Protein AF-Q0U4L2-F1 (afdb_monomer)

Solvent-accessible surface area (backbone atoms only — not comparable to full-atom values): 17210 Å² total; per-residue (Å²): 135,82,85,87,81,84,86,86,82,87,81,88,82,86,80,90,74,88,76,76,93,74,75,80,68,76,78,77,71,58,75,78,71,72,57,53,72,67,62,52,50,58,59,49,72,78,45,54,76,67,54,51,54,52,53,32,73,74,34,72,64,50,32,48,53,59,45,51,54,57,44,38,71,67,26,58,72,35,75,42,50,72,39,67,68,50,50,51,52,51,46,47,48,38,63,76,35,41,96,74,44,43,22,61,51,22,42,38,38,29,40,34,53,42,27,70,31,82,37,81,71,35,65,66,52,44,52,51,51,50,49,50,68,65,40,70,44,60,46,103,83,70,47,77,50,82,65,77,74,83,47,75,66,35,51,50,51,52,50,54,51,51,53,45,44,51,57,51,32,57,63,39,47,59,36,50,32,70,44,43,50,28,54,53,50,20,54,43,56,53,56,21,82,48,42,44,38,39,38,35,30,63,70,52,90,92,55,73,76,87,91,68,78,72,68,75,60,53,72,69,31,94,73,55,53,94,84,67,74,62,50,76,50,46,38,32,73,49,65,20,13,71,74,76,44,37,70,40,68,49,54,49,93,82,70,48,81,46,68,46,91,88,57,53,63,74,40,37,55,66,52,36,49,53,50,17,43,60,73,38,73,55,87,59,47,77,42,79,51,86,125

Sequence (291 aa):
MSLNNTPNNLVALAGVGTGTGGGKRPAQLAPVCNIPLELLHETMSYLDRAEVNQLRSTCHHLDYKIWSDKLRKLTVGRTLYATVANLANFLGMLNTFAPRGVSGEVKELCLVADGVKSPEHGYGWAWENLLHMELVEVDAKGELLPAKMATKDDLQIIKDATMRHTNFANINNGFINSGGYRAMLTAILIACPNLDVLNIRKLKPDEHLPGWFETEKFEKLSFYKPGMNTKDIFYGDWQYDTVHGRVTHYTDDFGEAIVEPNAGPQASFIDDLNAAVTASGRAITTNFIRG

Radius of gyration: 30.29 Å; Cα contacts (8 Å, |Δi|>4): 354; chains: 1; bounding box: 80×86×85 Å

Foldseek 3Di:
DDDDDDDDDDDDDDDDDDDDDDDPDPPPDPPVLPDDLVVVVVVCVPDDPVRLVVVLVVDVSSVLSVLLVVLLVVQPAAEAELAPVRLVVLLVVLVVCVVSVSLQSRAEYEYAQKDWDAAQLGLVVLVVVLQVVLQQDAPPVRHGDPRDDWDPLSVVLSVVLRVLLVVRCVNSLLCVLQLVSLVSLLSSLLSRQNHAEYEYEHADLPGDDPDRDDCVSQVVTPSDDVSRRSCSNTIDKDKYQNVPSHDQWGQHPVRDTGHHPPGHDMDISVNSVVSSCVSSVDNHHYHYDDD

pLDDT: mean 79.14, std 16.83, range [27.5, 97.06]

Secondary structure (DSSP, 8-state):
-----PPP----------------------GGGG--HHHHHHHHHTS-HHHHHHHHHH-HHHHHHHHHHHHHHHHTTEEEESSHHHHHHHHHHHHHTGGGTHHHH--EEEEE--EE---TTHHHHHHHHHHHHHT--B-TTSPBPPPPPPPHHHHHHHHHHHHHHHHHHHHHHHHHHTTHHHHHHHHHHHH-TT--EEEEEPPPTT---TTS--GGGGGGSTT--TT---HHHHEE--EEETTTTB--EEE-TTS-EEE-TT---EEEHHHHHHHHHHHHT---EEEE---

Structure (mmCIF, N/CA/C/O backbone):
data_AF-Q0U4L2-F1
#
_entry.id   AF-Q0U4L2-F1
#
loop_
_atom_site.group_PDB
_atom_site.id
_atom_site.type_symbol
_atom_site.label_atom_id
_atom_site.label_alt_id
_atom_site.label_comp_id
_atom_site.label_asym_id
_atom_site.label_entity_id
_atom_site.label_seq_id
_atom_site.pdbx_PDB_ins_code
_atom_site.Cartn_x
_atom_site.Cartn_y
_atom_site.Cartn_z
_atom_site.occupancy
_atom_site.B_iso_or_equiv
_atom_site.auth_seq_id
_atom_site.auth_comp_id
_atom_site.auth_asym_id
_atom_site.auth_atom_id
_atom_site.pdbx_PDB_model_num
ATOM 1 N N . MET A 1 1 ? -24.154 62.201 43.378 1.00 39.97 1 MET A N 1
ATOM 2 C CA . MET A 1 1 ? -24.220 61.439 42.111 1.00 39.97 1 MET A CA 1
ATOM 3 C C . MET A 1 1 ? -24.510 59.993 42.491 1.00 39.97 1 MET A C 1
ATOM 5 O O . MET A 1 1 ? -23.653 59.361 43.080 1.00 39.97 1 MET A O 1
ATOM 9 N N . SER A 1 2 ? -25.799 59.664 42.611 1.00 32.91 2 SER A N 1
ATOM 10 C CA . SER A 1 2 ? -26.570 58.854 41.642 1.00 32.91 2 SER A CA 1
ATOM 11 C C . SER A 1 2 ? -26.177 57.368 41.723 1.00 32.91 2 SER A C 1
ATOM 13 O O . SER A 1 2 ? -25.139 57.012 41.184 1.00 32.91 2 SER A O 1
ATOM 15 N N . LEU A 1 3 ? -26.806 56.590 42.626 1.00 29.98 3 LEU A N 1
ATOM 16 C CA . LEU A 1 3 ? -28.025 55.749 42.427 1.00 29.98 3 LEU A CA 1
ATOM 17 C C . LEU A 1 3 ? -27.678 54.523 41.557 1.00 29.98 3 LEU A C 1
ATOM 19 O O . LEU A 1 3 ? -27.221 54.714 40.439 1.00 29.98 3 LEU A O 1
ATOM 23 N N . ASN A 1 4 ? -27.779 53.255 41.972 1.00 29.11 4 ASN A N 1
ATOM 24 C CA . ASN A 1 4 ? -28.917 52.418 42.429 1.00 29.11 4 ASN A CA 1
ATOM 25 C C . ASN A 1 4 ? -28.687 51.060 41.696 1.00 29.11 4 ASN A C 1
ATOM 27 O O . ASN A 1 4 ? -28.044 51.055 40.655 1.00 29.11 4 ASN A O 1
ATOM 31 N N . ASN A 1 5 ? -29.153 49.868 42.060 1.00 30.91 5 ASN A N 1
ATOM 32 C CA . ASN A 1 5 ? -30.111 49.397 43.043 1.00 30.91 5 ASN A CA 1
ATOM 33 C C . ASN A 1 5 ? -29.884 47.885 43.263 1.00 30.91 5 ASN A C 1
ATOM 35 O O . ASN A 1 5 ? -29.355 47.175 42.410 1.00 30.91 5 ASN A O 1
ATOM 39 N N . THR A 1 6 ? -30.348 47.453 44.423 1.00 34.34 6 THR A N 1
ATOM 40 C CA . THR A 1 6 ? -30.498 46.119 45.017 1.00 34.34 6 THR A CA 1
ATOM 41 C C . THR A 1 6 ? -31.332 45.095 44.206 1.00 34.34 6 THR A C 1
ATOM 43 O O . THR A 1 6 ? -31.964 45.456 43.213 1.00 34.34 6 THR A O 1
ATOM 46 N N . PRO A 1 7 ? -31.345 43.807 44.632 1.00 39.88 7 PRO A N 1
ATOM 47 C CA . PRO A 1 7 ? -31.923 42.673 43.908 1.00 39.88 7 PRO A CA 1
ATOM 48 C C . PRO A 1 7 ? -33.428 42.506 44.168 1.00 39.88 7 PRO A C 1
ATOM 50 O O . PRO A 1 7 ? -33.904 42.772 45.271 1.00 39.88 7 PRO A O 1
ATOM 53 N N . ASN A 1 8 ? -34.163 41.985 43.180 1.00 32.50 8 ASN A N 1
ATOM 54 C CA . ASN A 1 8 ? -35.559 41.583 43.353 1.00 32.50 8 ASN A CA 1
ATOM 55 C C . ASN A 1 8 ? -35.691 40.074 43.589 1.00 32.50 8 ASN A C 1
ATOM 57 O O . ASN A 1 8 ? -35.343 39.248 42.748 1.00 32.50 8 ASN A O 1
ATOM 61 N N . ASN A 1 9 ? -36.237 39.781 44.766 1.00 31.14 9 ASN A N 1
ATOM 62 C CA . ASN A 1 9 ? -36.909 38.556 45.184 1.00 31.14 9 ASN A CA 1
ATOM 63 C C . ASN A 1 9 ? -38.329 38.451 44.587 1.00 31.14 9 ASN A C 1
ATOM 65 O O . ASN A 1 9 ? -38.855 39.438 44.077 1.00 31.14 9 ASN A O 1
ATOM 69 N N . LEU A 1 10 ? -38.956 37.294 44.873 1.00 30.59 10 LEU A N 1
ATOM 70 C CA . LEU A 1 10 ? -40.395 36.937 44.897 1.00 30.59 10 LEU A CA 1
ATOM 71 C C . LEU A 1 10 ? -40.828 36.077 43.688 1.00 30.59 10 LEU A C 1
ATOM 73 O O . LEU A 1 10 ? -40.536 36.425 42.556 1.00 30.59 10 LEU A O 1
ATOM 77 N N . VAL A 1 11 ? -41.541 34.948 43.805 1.00 31.52 11 VAL A N 1
ATOM 78 C CA . VAL A 1 11 ? -42.245 34.277 44.915 1.00 31.52 11 VAL A CA 1
ATOM 79 C C . VAL A 1 11 ? -42.496 32.814 44.511 1.00 31.52 11 VAL A C 1
ATOM 81 O O . VAL A 1 11 ? -42.674 32.503 43.336 1.00 31.52 11 VAL A O 1
ATOM 84 N N . ALA A 1 12 ? -42.521 31.927 45.505 1.00 32.81 12 ALA A N 1
ATOM 85 C CA . ALA A 1 12 ? -42.938 30.534 45.404 1.00 32.81 12 ALA A CA 1
ATOM 86 C C . ALA A 1 12 ? -44.438 30.378 45.094 1.00 32.81 12 ALA A C 1
ATOM 88 O O . ALA A 1 12 ? -45.244 31.161 45.586 1.00 32.81 12 ALA A O 1
ATOM 89 N N . LEU A 1 13 ? -44.844 29.276 44.453 1.00 30.00 13 LEU A N 1
ATOM 90 C CA . LEU A 1 13 ? -46.095 28.628 44.853 1.00 30.00 13 LEU A CA 1
ATOM 91 C C . LEU A 1 13 ? -46.079 27.121 44.610 1.00 30.00 13 LEU A C 1
ATOM 93 O O . LEU A 1 13 ? -45.620 26.616 43.590 1.00 30.00 13 LEU A O 1
ATOM 97 N N . ALA A 1 14 ? -46.546 26.438 45.645 1.00 30.78 14 ALA A N 1
ATOM 98 C CA . ALA A 1 14 ? -46.551 25.010 45.849 1.00 30.78 14 ALA A CA 1
ATOM 99 C C . ALA A 1 14 ? -47.381 24.237 44.818 1.00 30.78 14 ALA A C 1
ATOM 101 O O . ALA A 1 14 ? -48.464 24.653 44.418 1.00 30.78 14 ALA A O 1
ATOM 102 N N . GLY A 1 15 ? -46.915 23.025 44.534 1.00 27.50 15 GLY A N 1
ATOM 103 C CA . GLY A 1 15 ? -47.743 21.899 44.130 1.00 27.50 15 GLY A CA 1
ATOM 104 C C . GLY A 1 15 ? -47.341 20.689 44.963 1.00 27.50 15 GLY A C 1
ATOM 105 O O . GLY A 1 15 ? -46.545 19.867 44.523 1.00 27.50 15 GLY A O 1
ATOM 106 N N . VAL A 1 16 ? -47.848 20.616 46.196 1.00 37.88 16 VAL A N 1
ATOM 107 C CA . VAL A 1 16 ? -47.840 19.386 46.994 1.00 37.88 16 VAL A CA 1
ATOM 108 C C . VAL A 1 16 ? -48.792 18.411 46.305 1.00 37.88 16 VAL A C 1
ATOM 110 O O . VAL A 1 16 ? -50.005 18.586 46.351 1.00 37.88 16 VAL A O 1
ATOM 113 N N . GLY A 1 17 ? -48.224 17.409 45.642 1.00 31.84 17 GLY A N 1
ATOM 114 C CA . GLY A 1 17 ? -48.924 16.228 45.154 1.00 31.84 17 GLY A CA 1
ATOM 115 C C . GLY A 1 17 ? -48.366 15.006 45.866 1.00 31.84 17 GLY A C 1
ATOM 116 O O . GLY A 1 17 ? -47.342 14.455 45.474 1.00 31.84 17 GLY A O 1
ATOM 117 N N . THR A 1 18 ? -49.025 14.620 46.950 1.00 37.03 18 THR A N 1
ATOM 118 C CA . THR A 1 18 ? -48.904 13.316 47.596 1.00 37.03 18 THR A CA 1
ATOM 119 C C . THR A 1 18 ? -49.280 12.213 46.599 1.00 37.03 18 THR A C 1
ATOM 121 O O . THR A 1 18 ? -50.347 12.267 45.994 1.00 37.03 18 THR A O 1
ATOM 124 N N . GLY A 1 19 ? -48.429 11.199 46.408 1.00 31.98 19 GLY A N 1
ATOM 125 C CA . GLY A 1 19 ? -48.783 10.095 45.509 1.00 31.98 19 GLY A CA 1
ATOM 126 C C . GLY A 1 19 ? -47.664 9.107 45.202 1.00 31.98 19 GLY A C 1
ATOM 127 O O . GLY A 1 19 ? -47.053 9.164 44.146 1.00 31.98 19 GLY A O 1
ATOM 128 N N . THR A 1 20 ? -47.425 8.195 46.146 1.00 34.34 20 THR A N 1
ATOM 129 C CA . THR A 1 20 ? -47.152 6.761 45.922 1.00 34.34 20 THR A CA 1
ATOM 130 C C . THR A 1 20 ? -46.226 6.337 44.766 1.00 34.34 20 THR A C 1
ATOM 132 O O . THR A 1 20 ? -46.631 6.281 43.611 1.00 34.34 20 THR A O 1
ATOM 135 N N . GLY A 1 21 ? -45.028 5.860 45.129 1.00 40.19 21 GLY A N 1
ATOM 136 C CA . GLY A 1 21 ? -44.459 4.593 44.638 1.00 40.19 21 GLY A CA 1
ATOM 137 C C . GLY A 1 21 ? -44.670 4.230 43.165 1.00 40.19 21 GLY A C 1
ATOM 138 O O . GLY A 1 21 ? -45.222 3.177 42.865 1.00 40.19 21 GLY A O 1
ATOM 139 N N . GLY A 1 22 ? -44.194 5.058 42.240 1.00 30.88 22 GLY A N 1
ATOM 140 C CA . GLY A 1 22 ? -44.042 4.672 40.841 1.00 30.88 22 GLY A CA 1
ATOM 141 C C . GLY A 1 22 ? -42.652 4.093 40.619 1.00 30.88 22 GLY A C 1
ATOM 142 O O . GLY A 1 22 ? -41.713 4.840 40.350 1.00 30.88 22 GLY A O 1
ATOM 143 N N . GLY A 1 23 ? -42.497 2.771 40.734 1.00 37.75 23 GLY A N 1
ATOM 144 C CA . GLY A 1 23 ? -41.309 2.101 40.208 1.00 37.75 23 GLY A CA 1
ATOM 145 C C . GLY A 1 23 ? -41.101 2.548 38.762 1.00 37.75 23 GLY A C 1
ATOM 146 O O . GLY A 1 23 ? -42.031 2.463 37.957 1.00 37.75 23 GLY A O 1
ATOM 147 N N . LYS A 1 24 ? -39.912 3.076 38.439 1.00 40.53 24 LYS A N 1
ATOM 148 C CA . LYS A 1 24 ? -39.528 3.383 37.057 1.00 40.53 24 LYS A CA 1
ATOM 149 C C . LYS A 1 24 ? -39.668 2.087 36.261 1.00 40.53 24 LYS A C 1
ATOM 151 O O . LYS A 1 24 ? -38.789 1.232 36.328 1.00 40.53 24 LYS A O 1
ATOM 156 N N . ARG A 1 25 ? -40.782 1.912 35.540 1.00 41.91 25 ARG A N 1
ATOM 157 C CA . ARG A 1 25 ? -40.866 0.870 34.515 1.00 41.91 25 ARG A CA 1
ATOM 158 C C . ARG A 1 25 ? -39.692 1.132 33.573 1.00 41.91 25 ARG A C 1
ATOM 160 O O . ARG A 1 25 ? -39.531 2.288 33.166 1.00 41.91 25 ARG A O 1
ATOM 167 N N . PRO A 1 26 ? -38.859 0.129 33.250 1.00 45.22 26 PRO A N 1
ATOM 168 C CA . PRO A 1 26 ? -37.901 0.304 32.173 1.00 45.22 26 PRO A CA 1
ATOM 169 C C . PRO A 1 26 ? -38.707 0.764 30.960 1.00 45.22 26 PRO A C 1
ATOM 171 O O . PRO A 1 26 ? -39.753 0.180 30.666 1.00 45.22 26 PRO A O 1
ATOM 174 N N . ALA A 1 27 ? -38.288 1.871 30.342 1.00 55.00 27 ALA A N 1
ATOM 175 C CA . ALA A 1 27 ? -38.923 2.371 29.135 1.00 55.00 27 ALA A CA 1
ATOM 176 C C . ALA A 1 27 ? -39.038 1.188 28.169 1.00 55.00 27 ALA A C 1
ATOM 178 O O . ALA A 1 27 ? -38.019 0.614 27.783 1.00 55.00 27 ALA A O 1
ATOM 179 N N . GLN A 1 28 ? -40.268 0.757 27.874 1.00 49.16 28 GLN A N 1
ATOM 180 C CA . GLN A 1 28 ? -40.501 -0.298 26.900 1.00 49.16 28 GLN A CA 1
ATOM 181 C C . GLN A 1 28 ? -39.944 0.220 25.577 1.00 49.16 28 GLN A C 1
ATOM 183 O O . GLN A 1 28 ? -40.526 1.108 24.958 1.00 49.16 28 GLN A O 1
ATOM 188 N N . LEU A 1 29 ? -38.772 -0.286 25.188 1.00 53.56 29 LEU A N 1
ATOM 189 C CA . LEU A 1 29 ? -38.235 -0.095 23.849 1.00 53.56 29 LEU A CA 1
ATOM 190 C C . LEU A 1 29 ? -39.334 -0.520 22.875 1.00 53.56 29 LEU A C 1
ATOM 192 O O . LEU A 1 29 ? -39.882 -1.616 23.006 1.00 53.56 29 LEU A O 1
ATOM 196 N N . ALA A 1 30 ? -39.696 0.368 21.947 1.00 59.94 30 ALA A N 1
ATOM 197 C CA . ALA A 1 30 ? -40.698 0.061 20.935 1.00 59.94 30 ALA A CA 1
ATOM 198 C C . ALA A 1 30 ? -40.346 -1.284 20.260 1.00 59.94 30 ALA A C 1
ATOM 200 O O . ALA A 1 30 ? -39.157 -1.529 20.036 1.00 59.94 30 ALA A O 1
ATOM 201 N N . PRO A 1 31 ? -41.328 -2.135 19.898 1.00 61.00 31 PRO A N 1
ATOM 202 C CA . PRO A 1 31 ? -41.088 -3.478 19.345 1.00 61.00 31 PRO A CA 1
ATOM 203 C C . PRO A 1 31 ? -40.086 -3.501 18.181 1.00 61.00 31 PRO A C 1
ATOM 205 O O . PRO A 1 31 ? -39.314 -4.443 18.027 1.00 61.00 31 PRO A O 1
ATOM 208 N N . VAL A 1 32 ? -40.050 -2.408 17.415 1.00 60.84 32 VAL A N 1
ATOM 209 C CA . VAL A 1 32 ? -39.149 -2.170 16.281 1.00 60.84 32 VAL A CA 1
ATOM 210 C C . VAL A 1 32 ? -37.659 -2.201 16.672 1.00 60.84 32 VAL A C 1
ATOM 212 O O . VAL A 1 32 ? -36.814 -2.559 15.858 1.00 60.84 32 VAL A O 1
ATOM 215 N N . CYS A 1 33 ? -37.311 -1.898 17.926 1.00 62.41 33 CYS A N 1
ATOM 216 C CA . CYS A 1 33 ? -35.926 -1.934 18.407 1.00 62.41 33 CYS A CA 1
ATOM 217 C C . CYS A 1 33 ? -35.386 -3.364 18.582 1.00 62.41 33 CYS A C 1
ATOM 219 O O . CYS A 1 33 ? -34.176 -3.557 18.590 1.00 62.41 33 CYS A O 1
ATOM 221 N N . ASN A 1 34 ? -36.260 -4.371 18.676 1.00 71.62 34 ASN A N 1
ATOM 222 C CA . ASN A 1 34 ? -35.867 -5.772 18.860 1.00 71.62 34 ASN A CA 1
ATOM 223 C C . ASN A 1 34 ? -35.853 -6.574 17.552 1.00 71.62 34 ASN A C 1
ATOM 225 O O . ASN A 1 34 ? -35.674 -7.789 17.585 1.00 71.62 34 ASN A O 1
ATOM 229 N N . ILE A 1 35 ? -36.026 -5.918 16.401 1.00 75.75 35 ILE A N 1
ATOM 230 C CA . ILE A 1 35 ? -35.971 -6.592 15.103 1.00 75.75 35 ILE A CA 1
ATOM 231 C C . ILE A 1 35 ? -34.524 -7.082 14.854 1.00 75.75 35 ILE A C 1
ATOM 233 O O . ILE A 1 35 ? -33.575 -6.295 15.015 1.00 75.75 35 ILE A O 1
ATOM 237 N N . PRO A 1 36 ? -34.327 -8.367 14.494 1.00 80.81 36 PRO A N 1
ATOM 238 C CA . PRO A 1 36 ? -33.052 -8.896 14.010 1.00 80.81 36 PRO A CA 1
ATOM 239 C C . PRO A 1 36 ? -32.464 -8.037 12.885 1.00 80.81 36 PRO A C 1
ATOM 241 O O . PRO A 1 36 ? -33.198 -7.447 12.092 1.00 80.81 36 PRO A O 1
ATOM 244 N N . LEU A 1 37 ? -31.136 -7.931 12.824 1.00 75.06 37 LEU A N 1
ATOM 245 C CA . LEU A 1 37 ? -30.474 -7.036 11.868 1.00 75.06 37 LEU A CA 1
ATOM 246 C C . LEU A 1 37 ? -30.797 -7.434 10.415 1.00 75.06 37 LEU A C 1
ATOM 248 O O . LEU A 1 37 ? -30.952 -6.578 9.550 1.00 75.06 37 LEU A O 1
ATOM 252 N N . GLU A 1 38 ? -30.964 -8.731 10.183 1.00 78.00 38 GLU A N 1
ATOM 253 C CA . GLU A 1 38 ? -31.279 -9.353 8.902 1.00 78.00 38 GLU A CA 1
ATOM 254 C C . GLU A 1 38 ? -32.641 -8.882 8.376 1.00 78.00 38 GLU A C 1
ATOM 256 O O . GLU A 1 38 ? -32.737 -8.409 7.245 1.00 78.00 38 GLU A O 1
ATOM 261 N N . LEU A 1 39 ? -33.672 -8.916 9.227 1.00 82.50 39 LEU A N 1
ATOM 262 C CA . LEU A 1 39 ? -35.024 -8.475 8.873 1.00 82.50 39 LEU A CA 1
ATOM 263 C C . LEU A 1 39 ? -35.094 -6.958 8.680 1.00 82.50 39 LEU A C 1
ATOM 265 O O . LEU A 1 39 ? -35.817 -6.466 7.812 1.00 82.50 39 LEU A O 1
ATOM 269 N N . LEU A 1 40 ? -34.317 -6.200 9.459 1.00 81.44 40 LEU A N 1
ATOM 270 C CA . LEU A 1 40 ? -34.210 -4.755 9.275 1.00 81.44 40 LEU A CA 1
ATOM 271 C C . LEU A 1 40 ? -33.582 -4.417 7.914 1.00 81.44 40 LEU A C 1
ATOM 273 O O . LEU A 1 40 ? -34.069 -3.523 7.227 1.00 81.44 40 LEU A O 1
ATOM 277 N N . HIS A 1 41 ? -32.541 -5.144 7.502 1.00 76.94 41 HIS A N 1
ATOM 278 C CA . HIS A 1 41 ? -31.908 -4.958 6.195 1.00 76.94 41 HIS A CA 1
ATOM 279 C C . HIS A 1 41 ? -32.818 -5.337 5.037 1.00 76.94 41 HIS A C 1
ATOM 281 O O . HIS A 1 41 ? -32.881 -4.595 4.059 1.00 76.94 41 HIS A O 1
ATOM 287 N N . GLU A 1 42 ? -33.522 -6.463 5.148 1.00 82.00 42 GLU A N 1
ATOM 288 C CA . GLU A 1 42 ? -34.506 -6.876 4.151 1.00 82.00 42 GLU A CA 1
ATOM 289 C C . GLU A 1 42 ? -35.567 -5.786 3.981 1.00 82.00 42 GLU A C 1
ATOM 291 O O . GLU A 1 42 ? -35.794 -5.314 2.872 1.00 82.00 42 GLU A O 1
ATOM 296 N N . THR A 1 43 ? -36.114 -5.277 5.085 1.00 82.88 43 THR A N 1
ATOM 297 C CA . THR A 1 43 ? -37.106 -4.192 5.058 1.00 82.88 43 THR A CA 1
ATOM 298 C C . THR A 1 43 ? -36.538 -2.917 4.428 1.00 82.88 43 THR A C 1
ATOM 300 O O . THR A 1 43 ? -37.188 -2.281 3.605 1.00 82.88 43 THR A O 1
ATOM 303 N N . MET A 1 44 ? -35.299 -2.554 4.769 1.00 81.62 44 MET A N 1
ATOM 304 C CA . MET A 1 44 ? -34.619 -1.388 4.201 1.00 81.62 44 MET A CA 1
ATOM 305 C C . MET A 1 44 ? -34.290 -1.521 2.717 1.00 81.62 44 MET A C 1
ATOM 307 O O . MET A 1 44 ? -34.120 -0.499 2.062 1.00 81.62 44 MET A O 1
ATOM 311 N N . SER A 1 45 ? -34.170 -2.737 2.181 1.00 83.81 45 SER A N 1
ATOM 312 C CA . SER A 1 45 ? -33.893 -2.937 0.754 1.00 83.81 45 SER A CA 1
ATOM 313 C C . SER A 1 45 ? -35.039 -2.460 -0.145 1.00 83.81 45 SER A C 1
ATOM 315 O O . SER A 1 45 ? -34.811 -2.159 -1.314 1.00 83.81 45 SER A O 1
ATOM 317 N N . TYR A 1 46 ? -36.241 -2.326 0.424 1.00 88.12 46 TYR A N 1
ATOM 318 C CA . TYR A 1 46 ? -37.428 -1.783 -0.236 1.00 88.12 46 TYR A CA 1
ATOM 319 C C . TYR A 1 46 ? -37.596 -0.268 -0.056 1.00 88.12 46 TYR A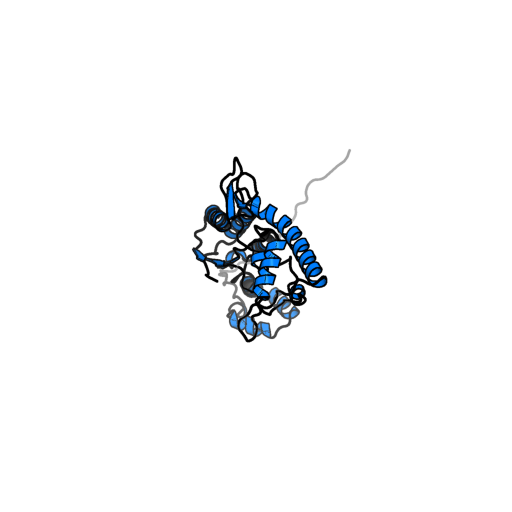 C 1
ATOM 321 O O . TYR A 1 46 ? -38.527 0.296 -0.623 1.00 88.12 46 TYR A O 1
ATOM 329 N N . LEU A 1 47 ? -36.734 0.383 0.734 1.00 86.88 47 LEU A N 1
ATOM 330 C CA . LEU A 1 47 ? -36.802 1.815 1.019 1.00 86.88 47 LEU A CA 1
ATOM 331 C C . LEU A 1 47 ? -35.804 2.594 0.164 1.00 86.88 47 LEU A C 1
ATOM 333 O O . LEU A 1 47 ? -34.670 2.160 -0.062 1.00 86.88 47 LEU A O 1
ATOM 337 N N . ASP A 1 48 ? -36.191 3.796 -0.246 1.00 87.06 48 ASP A N 1
ATOM 338 C CA . ASP A 1 48 ? -35.275 4.717 -0.899 1.00 87.06 48 ASP A CA 1
ATOM 339 C C . ASP A 1 48 ? -34.307 5.384 0.102 1.00 87.06 48 ASP A C 1
ATOM 341 O O . ASP A 1 48 ? -34.381 5.253 1.330 1.00 87.06 48 ASP A O 1
ATOM 345 N N . ARG A 1 49 ? -33.330 6.130 -0.423 1.00 81.12 49 ARG A N 1
ATOM 346 C CA . ARG A 1 49 ? -32.306 6.772 0.415 1.00 81.12 49 ARG A CA 1
ATOM 347 C C . ARG A 1 49 ? -32.886 7.829 1.365 1.00 81.12 49 ARG A C 1
ATOM 349 O O . ARG A 1 49 ? -32.313 8.038 2.438 1.00 81.12 49 ARG A O 1
ATOM 356 N N . ALA A 1 50 ? -33.954 8.522 0.975 1.00 86.69 50 ALA A N 1
ATOM 357 C CA . ALA A 1 50 ? -34.599 9.535 1.801 1.00 86.69 50 ALA A CA 1
ATOM 358 C C . ALA A 1 50 ? -35.373 8.873 2.949 1.00 86.69 50 ALA A C 1
ATOM 360 O O . ALA A 1 50 ? -35.195 9.261 4.105 1.00 86.69 50 ALA A O 1
ATOM 361 N N . GLU A 1 51 ? -36.111 7.808 2.654 1.00 86.81 51 GLU A N 1
ATOM 362 C CA . GLU A 1 51 ? -36.868 6.998 3.609 1.00 86.81 51 GLU A CA 1
ATOM 363 C C . GLU A 1 51 ? -35.952 6.329 4.637 1.00 86.81 51 GLU A C 1
ATOM 365 O O . GLU A 1 51 ? -36.217 6.394 5.837 1.00 86.81 51 GLU A O 1
ATOM 370 N N . VAL A 1 52 ? -34.808 5.777 4.214 1.00 81.38 52 VAL A N 1
ATOM 371 C CA . VAL A 1 52 ? -33.802 5.228 5.144 1.00 81.38 52 VAL A CA 1
ATOM 372 C C . VAL A 1 52 ? -33.259 6.312 6.079 1.00 81.38 52 VAL A C 1
ATOM 374 O O . VAL A 1 52 ? -33.042 6.062 7.265 1.00 81.38 52 VAL A O 1
ATOM 377 N N . ASN A 1 53 ? -33.030 7.532 5.586 1.00 80.62 53 ASN A N 1
ATOM 378 C CA . ASN A 1 53 ? -32.576 8.636 6.436 1.00 80.62 53 ASN A CA 1
ATOM 379 C C . ASN A 1 53 ? -33.663 9.099 7.412 1.00 80.62 53 ASN A C 1
ATOM 381 O O . ASN A 1 53 ? -33.353 9.404 8.565 1.00 80.62 53 ASN A O 1
ATOM 385 N N . GLN A 1 54 ? -34.922 9.100 6.983 1.00 84.44 54 GLN A N 1
ATOM 386 C CA . GLN A 1 54 ? -36.050 9.409 7.850 1.00 84.44 54 GLN A CA 1
ATOM 387 C C . GLN A 1 54 ? -36.210 8.338 8.934 1.00 84.44 54 GLN A C 1
ATOM 389 O O . GLN A 1 54 ? -36.285 8.682 10.112 1.00 84.44 54 GLN A O 1
ATOM 394 N N . LEU A 1 55 ? -36.117 7.053 8.577 1.00 80.56 55 LEU A N 1
ATOM 395 C CA . LEU A 1 55 ? -36.141 5.925 9.512 1.00 80.56 55 LEU A CA 1
ATOM 396 C C . LEU A 1 55 ? -35.042 6.049 10.575 1.00 80.56 55 LEU A C 1
ATOM 398 O O . LEU A 1 55 ? -35.308 5.878 11.763 1.00 80.56 55 LEU A O 1
ATOM 402 N N . ARG A 1 56 ? -33.824 6.438 10.182 1.00 77.94 56 ARG A N 1
ATOM 403 C CA . ARG A 1 56 ? -32.718 6.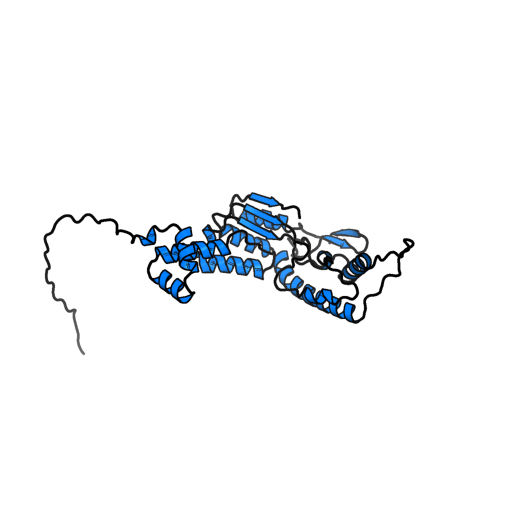692 11.123 1.00 77.94 56 ARG A CA 1
ATOM 404 C C . ARG A 1 56 ? -33.045 7.783 12.142 1.00 77.94 56 ARG A C 1
ATOM 406 O O . ARG A 1 56 ? -32.683 7.657 13.305 1.00 77.94 56 ARG A O 1
ATOM 413 N N . SER A 1 57 ? -33.757 8.831 11.733 1.00 81.31 57 SER A N 1
ATOM 414 C CA . SER A 1 57 ? -34.134 9.925 12.638 1.00 81.31 57 SER A CA 1
ATOM 415 C C . SER A 1 57 ? -35.227 9.551 13.649 1.00 81.31 57 SER A C 1
ATOM 417 O O . SER A 1 57 ? -35.399 10.255 14.640 1.00 81.31 57 SER A O 1
ATOM 419 N N . THR A 1 58 ? -35.940 8.435 13.441 1.00 81.56 58 THR A N 1
ATOM 420 C CA . THR A 1 58 ? -37.039 8.013 14.328 1.00 81.56 58 THR A CA 1
ATOM 421 C C . THR A 1 58 ? -36.567 7.382 15.638 1.00 81.56 58 THR A C 1
ATOM 423 O O . THR A 1 58 ? -37.253 7.490 16.653 1.00 81.56 58 THR A O 1
ATOM 426 N N . CYS A 1 59 ? -35.409 6.711 15.644 1.00 77.94 59 CYS A N 1
ATOM 427 C CA . CYS A 1 59 ? -34.911 5.999 16.817 1.00 77.94 59 CYS A CA 1
ATOM 428 C C . CYS A 1 59 ? -33.383 5.879 16.807 1.00 77.94 59 CYS A C 1
ATOM 430 O O . CYS A 1 59 ? -32.800 5.359 15.857 1.00 77.94 59 CYS A O 1
ATOM 432 N N . HIS A 1 60 ? -32.739 6.246 17.921 1.00 74.44 60 HIS A N 1
ATOM 433 C CA . HIS A 1 60 ? -31.288 6.106 18.094 1.00 74.44 60 HIS A CA 1
ATOM 434 C C . HIS A 1 60 ? -30.805 4.652 17.939 1.00 74.44 60 HIS A C 1
ATOM 436 O O . HIS A 1 60 ? -29.701 4.409 17.460 1.00 74.44 60 HIS A O 1
ATOM 442 N N . HIS A 1 61 ? -31.627 3.668 18.319 1.00 74.25 61 HIS A N 1
ATOM 443 C CA . HIS A 1 61 ? -31.285 2.253 18.165 1.00 74.25 61 HIS A CA 1
ATOM 444 C C . HIS A 1 61 ? -31.248 1.823 16.691 1.00 74.25 61 HIS A C 1
ATOM 446 O O . HIS A 1 61 ? -30.332 1.113 16.279 1.00 74.25 61 HIS A O 1
ATOM 452 N N . LEU A 1 62 ? -32.204 2.298 15.884 1.00 76.69 62 LEU A N 1
ATOM 453 C CA . LEU A 1 62 ? -32.215 2.068 14.439 1.00 76.69 62 LEU A CA 1
ATOM 454 C C . LEU A 1 62 ? -31.070 2.813 13.751 1.00 76.69 62 LEU A C 1
ATOM 456 O O . LEU A 1 62 ? -30.385 2.213 12.930 1.00 76.69 62 LEU A O 1
ATOM 460 N N . ASP A 1 63 ? -30.801 4.072 14.123 1.00 78.94 63 ASP A N 1
ATOM 461 C CA . ASP A 1 63 ? -29.629 4.798 13.611 1.00 78.94 63 ASP A CA 1
ATOM 462 C C . ASP A 1 63 ? -28.343 4.013 13.895 1.00 78.94 63 ASP A C 1
ATOM 464 O O . ASP A 1 63 ? -27.555 3.788 12.980 1.00 78.94 63 ASP A O 1
ATOM 468 N N . TYR A 1 64 ? -28.166 3.512 15.122 1.00 75.00 64 TYR A N 1
ATOM 469 C CA . TYR A 1 64 ? -26.999 2.713 15.492 1.00 75.00 64 TYR A CA 1
ATOM 470 C C . TYR A 1 64 ? -26.893 1.402 14.702 1.00 75.00 64 TYR A C 1
ATOM 472 O O . TYR A 1 64 ? -25.832 1.127 14.148 1.00 75.00 64 TYR A O 1
ATOM 480 N N . LYS A 1 65 ? -27.972 0.612 14.587 1.00 75.81 65 LYS A N 1
ATOM 481 C CA . LYS A 1 65 ? -27.964 -0.650 13.820 1.00 75.81 65 LYS A CA 1
ATOM 482 C C . LYS A 1 65 ? -27.653 -0.429 12.336 1.00 75.81 65 LYS A C 1
ATOM 484 O O . LYS A 1 65 ? -26.837 -1.148 11.765 1.00 75.81 65 LYS A O 1
ATOM 489 N N . ILE A 1 66 ? -28.259 0.591 11.728 1.00 76.56 66 ILE A N 1
ATOM 490 C CA . ILE A 1 66 ? -28.049 0.940 10.315 1.00 76.56 66 ILE A CA 1
ATOM 491 C C . ILE A 1 66 ? -26.619 1.428 10.080 1.00 76.56 66 ILE A C 1
ATOM 493 O O . ILE A 1 66 ? -26.005 1.098 9.063 1.00 76.56 66 ILE A O 1
ATOM 497 N N . TRP A 1 67 ? -26.074 2.214 11.012 1.00 75.81 67 TRP A N 1
ATOM 498 C CA . TRP A 1 67 ? -24.673 2.611 10.957 1.00 75.81 67 TRP A CA 1
ATOM 499 C C . TRP A 1 67 ? -23.749 1.419 11.138 1.00 75.81 67 TRP A C 1
ATOM 501 O O . TRP A 1 67 ? -22.873 1.250 10.306 1.00 75.81 67 TRP A O 1
ATOM 511 N N . SER A 1 68 ? -23.956 0.574 12.146 1.00 74.00 68 SER A N 1
ATOM 512 C CA . SER A 1 68 ? -23.104 -0.588 12.421 1.00 74.00 68 SER A CA 1
ATOM 513 C C . SER A 1 68 ? -22.915 -1.470 11.181 1.00 74.00 68 SER A C 1
ATOM 515 O O . SER A 1 68 ? -21.780 -1.804 10.851 1.00 74.00 68 SER A O 1
ATOM 517 N N . ASP A 1 69 ? -23.967 -1.743 10.399 1.00 74.31 69 ASP A N 1
ATOM 518 C CA . ASP A 1 69 ? -23.813 -2.500 9.148 1.00 74.31 69 ASP A CA 1
ATOM 519 C C . ASP A 1 69 ? -23.002 -1.762 8.075 1.00 74.31 69 ASP A C 1
ATOM 521 O O . ASP A 1 69 ? -22.097 -2.335 7.463 1.00 74.31 69 ASP A O 1
ATOM 525 N N . LYS A 1 70 ? -23.305 -0.480 7.844 1.00 75.75 70 LYS A N 1
ATOM 526 C CA . LYS A 1 70 ? -22.560 0.337 6.875 1.00 75.75 70 LYS A CA 1
ATOM 527 C C . LYS A 1 70 ? -21.092 0.452 7.263 1.00 75.75 70 LYS A C 1
ATOM 529 O O . LYS A 1 70 ? -20.231 0.372 6.398 1.00 75.75 70 LYS A O 1
ATOM 534 N N . LEU A 1 71 ? -20.816 0.619 8.550 1.00 75.31 71 LEU A N 1
ATOM 535 C CA . LEU A 1 71 ? -19.470 0.712 9.097 1.00 75.31 71 LEU A CA 1
ATOM 536 C C . LEU A 1 71 ? -18.740 -0.620 8.967 1.00 75.31 71 LEU A C 1
ATOM 538 O O . LEU A 1 71 ? -17.624 -0.635 8.466 1.00 75.31 71 LEU A O 1
ATOM 542 N N . ARG A 1 72 ? -19.399 -1.737 9.276 1.00 75.81 72 ARG A N 1
ATOM 543 C CA . ARG A 1 72 ? -18.855 -3.081 9.060 1.00 75.81 72 ARG A CA 1
ATOM 544 C C . ARG A 1 72 ? -18.480 -3.322 7.595 1.00 75.81 72 ARG A C 1
ATOM 546 O O . ARG A 1 72 ? -17.419 -3.862 7.316 1.00 75.81 72 ARG A O 1
ATOM 553 N N . LYS A 1 73 ?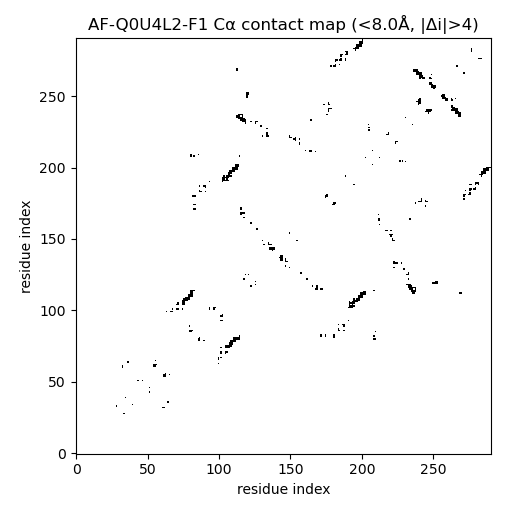 -19.291 -2.862 6.637 1.00 79.62 73 LYS A N 1
ATOM 554 C CA . LYS A 1 73 ? -18.948 -2.923 5.199 1.00 79.62 73 LYS A CA 1
ATOM 555 C C . LYS A 1 73 ? -17.730 -2.071 4.824 1.00 79.62 73 LYS A C 1
ATOM 557 O O . LYS A 1 73 ? -17.077 -2.365 3.828 1.00 79.62 73 LYS A O 1
ATOM 562 N N . LEU A 1 74 ? -17.431 -1.020 5.588 1.00 78.19 74 LEU A N 1
ATOM 563 C CA . LEU A 1 74 ? -16.241 -0.187 5.392 1.00 78.19 74 LEU A CA 1
ATOM 564 C C . LEU A 1 74 ? -14.988 -0.790 6.047 1.00 78.19 74 LEU A C 1
ATOM 566 O O . LEU A 1 74 ? -13.881 -0.499 5.590 1.00 78.19 74 LEU A O 1
ATOM 570 N N . THR A 1 75 ? -15.147 -1.606 7.095 1.00 81.94 75 THR A N 1
ATOM 571 C CA . THR A 1 75 ? -14.036 -2.145 7.896 1.00 81.94 75 THR A CA 1
ATOM 572 C C . THR A 1 75 ? -13.624 -3.570 7.534 1.00 81.94 75 THR A C 1
ATOM 574 O O . THR A 1 75 ? -12.439 -3.879 7.624 1.00 81.94 75 THR A O 1
ATOM 577 N N . VAL A 1 76 ? -14.554 -4.438 7.125 1.00 81.25 76 VAL A N 1
ATOM 578 C CA . VAL A 1 76 ? -14.270 -5.862 6.863 1.00 81.25 76 VAL A CA 1
ATOM 579 C C . VAL A 1 76 ? -13.322 -6.034 5.673 1.00 81.25 76 VAL A C 1
ATOM 581 O O . VAL A 1 76 ? -13.543 -5.462 4.604 1.00 81.25 76 VAL A O 1
ATOM 584 N N . GLY A 1 77 ? -12.268 -6.836 5.861 1.00 74.31 77 GLY A N 1
ATOM 585 C CA . GLY A 1 77 ? -11.322 -7.230 4.814 1.00 74.31 77 GLY A CA 1
ATOM 586 C C . GLY A 1 77 ? -10.609 -6.074 4.110 1.00 74.31 77 GLY A C 1
ATOM 587 O O . G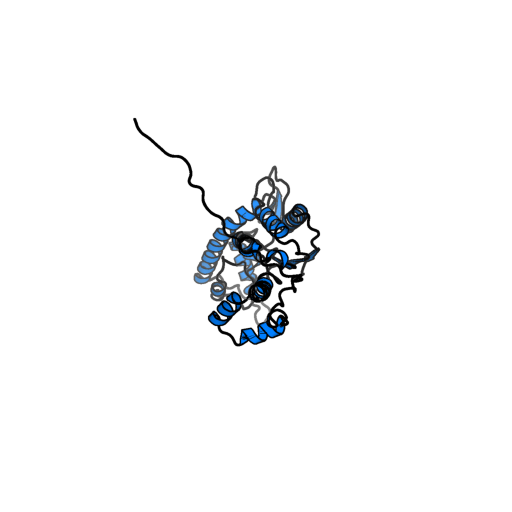LY A 1 77 ? -10.184 -6.221 2.959 1.00 74.31 77 GLY A O 1
ATOM 588 N N . ARG A 1 78 ? -10.506 -4.894 4.741 1.00 89.62 78 ARG A N 1
ATOM 589 C CA . ARG A 1 78 ? -9.998 -3.702 4.056 1.00 89.62 78 ARG A CA 1
ATOM 590 C C . ARG A 1 78 ? -8.533 -3.892 3.665 1.00 89.62 78 ARG A C 1
ATOM 592 O O . ARG A 1 78 ? -7.686 -4.190 4.501 1.00 89.62 78 ARG A O 1
ATOM 599 N N . THR A 1 79 ? -8.244 -3.685 2.381 1.00 93.75 79 THR A N 1
ATOM 600 C CA . THR A 1 79 ? -6.873 -3.675 1.864 1.00 93.75 79 THR A CA 1
ATOM 601 C C . THR A 1 79 ? -6.264 -2.284 2.018 1.00 93.75 79 THR A C 1
ATOM 603 O O . THR A 1 79 ? -6.834 -1.301 1.534 1.00 93.75 79 THR A O 1
ATOM 606 N N . LEU A 1 80 ? -5.111 -2.220 2.678 1.00 94.62 80 LEU A N 1
ATOM 607 C CA . LEU A 1 80 ? -4.270 -1.046 2.810 1.00 94.62 80 LEU A CA 1
ATOM 608 C C . LEU A 1 80 ? -3.022 -1.210 1.945 1.00 94.62 80 LEU A C 1
ATOM 610 O O . LEU A 1 80 ? -2.282 -2.187 2.060 1.00 94.62 80 LEU A O 1
ATOM 614 N N . TYR A 1 81 ? -2.803 -0.226 1.088 1.00 93.38 81 TYR A N 1
ATOM 615 C CA . TYR A 1 81 ? -1.624 -0.117 0.240 1.00 93.38 81 TYR A CA 1
ATOM 616 C C . TYR A 1 81 ? -0.614 0.792 0.912 1.00 93.38 81 TYR A C 1
ATOM 618 O O . TYR A 1 81 ? -1.015 1.769 1.537 1.00 93.38 81 TYR A O 1
ATOM 626 N N . ALA A 1 82 ? 0.675 0.530 0.739 1.00 89.88 82 ALA A N 1
ATOM 627 C CA . ALA A 1 82 ? 1.750 1.300 1.354 1.00 89.88 82 ALA A CA 1
ATOM 628 C C . ALA A 1 82 ? 1.982 2.684 0.720 1.00 89.88 82 ALA A C 1
ATOM 630 O O . ALA A 1 82 ? 3.082 3.036 0.306 1.00 89.88 82 ALA A O 1
ATOM 631 N N . THR A 1 83 ? 0.927 3.488 0.627 1.00 90.94 83 THR A N 1
ATOM 632 C CA . THR A 1 83 ? 0.975 4.854 0.114 1.00 90.94 83 THR A CA 1
ATOM 633 C C . THR A 1 83 ? 0.446 5.819 1.161 1.00 90.94 83 THR A C 1
ATOM 635 O O . THR A 1 83 ? -0.481 5.494 1.913 1.00 90.94 83 THR A O 1
ATOM 638 N N . VAL A 1 84 ? 1.001 7.036 1.180 1.00 90.69 84 VAL A N 1
ATOM 639 C CA . VAL A 1 84 ? 0.574 8.103 2.107 1.00 90.69 84 VAL A CA 1
ATOM 640 C C . VAL A 1 84 ? -0.934 8.289 2.035 1.00 90.69 84 VAL A C 1
ATOM 642 O O . VAL A 1 84 ? -1.620 8.282 3.051 1.00 90.69 84 VAL A O 1
ATOM 645 N N . ALA A 1 85 ? -1.455 8.433 0.814 1.00 91.00 85 ALA A N 1
ATOM 646 C CA . ALA A 1 85 ? -2.861 8.711 0.582 1.00 91.00 85 ALA A CA 1
ATOM 647 C C . ALA A 1 85 ? -3.756 7.586 1.114 1.00 91.00 85 ALA A C 1
ATOM 649 O O . ALA A 1 85 ? -4.797 7.861 1.704 1.00 91.00 85 ALA A O 1
ATOM 650 N N . ASN A 1 86 ? -3.367 6.321 0.933 1.00 92.56 86 ASN A N 1
ATOM 651 C CA . ASN A 1 86 ? -4.196 5.201 1.355 1.00 92.56 86 ASN A CA 1
ATOM 652 C C . ASN A 1 86 ? -4.258 5.067 2.884 1.00 92.56 86 ASN A C 1
ATOM 654 O O . ASN A 1 86 ? -5.362 5.004 3.433 1.00 92.56 86 ASN A O 1
ATOM 658 N N . LEU A 1 87 ? -3.110 5.107 3.572 1.00 93.94 87 LEU A N 1
ATOM 659 C CA . LEU A 1 87 ? -3.083 5.043 5.037 1.00 93.94 87 LEU A CA 1
ATOM 660 C C . LEU A 1 87 ? -3.722 6.293 5.660 1.00 93.94 87 LEU A C 1
ATOM 662 O O . LEU A 1 87 ? -4.509 6.163 6.597 1.00 93.94 87 LEU A O 1
ATOM 666 N N . ALA A 1 88 ? -3.460 7.488 5.119 1.00 94.00 88 ALA A N 1
ATOM 667 C CA . ALA A 1 88 ? -4.039 8.729 5.632 1.00 94.00 88 ALA A CA 1
ATOM 668 C C . ALA A 1 88 ? -5.563 8.753 5.472 1.00 94.00 88 ALA A C 1
ATOM 670 O O . ALA A 1 88 ? -6.267 9.149 6.398 1.00 94.00 88 ALA A O 1
ATOM 671 N N . ASN A 1 89 ? -6.090 8.278 4.339 1.00 93.19 89 ASN A N 1
ATOM 672 C CA . ASN A 1 89 ? -7.533 8.163 4.131 1.00 93.19 89 ASN A CA 1
ATOM 673 C C . ASN A 1 89 ? -8.169 7.164 5.102 1.00 93.19 89 ASN A C 1
ATOM 675 O O . ASN A 1 89 ? -9.245 7.433 5.637 1.00 93.19 89 ASN A O 1
ATOM 679 N N . PHE A 1 90 ? -7.515 6.027 5.356 1.00 94.75 90 PHE A N 1
ATOM 680 C CA . PHE A 1 90 ? -8.022 5.050 6.316 1.00 94.75 90 PHE A CA 1
ATOM 681 C C . PHE A 1 90 ? -7.998 5.595 7.747 1.00 94.75 90 PHE A C 1
ATOM 683 O O . PHE A 1 90 ? -9.014 5.551 8.436 1.00 94.75 90 PHE A O 1
ATOM 690 N N . LEU A 1 91 ? -6.889 6.198 8.177 1.00 94.75 91 LEU A N 1
ATOM 691 C CA . LEU A 1 91 ? -6.785 6.835 9.490 1.00 94.75 91 LEU A CA 1
ATOM 692 C C . LEU A 1 91 ? -7.778 7.998 9.642 1.00 94.75 91 LEU A C 1
ATOM 694 O O . LEU A 1 91 ? -8.428 8.138 10.676 1.00 94.75 91 LEU A O 1
ATOM 698 N N . GLY A 1 92 ? -7.955 8.801 8.593 1.00 93.06 92 GLY A N 1
ATOM 699 C CA . GLY A 1 92 ? -8.960 9.858 8.538 1.00 93.06 92 GLY A CA 1
ATOM 700 C C . GLY A 1 92 ? -10.379 9.312 8.684 1.00 93.06 92 GLY A C 1
ATOM 701 O O . GLY A 1 92 ? -11.173 9.883 9.431 1.00 93.06 92 GLY A O 1
ATOM 702 N N . MET A 1 93 ? -10.692 8.177 8.052 1.00 92.12 93 MET A N 1
ATOM 703 C CA . MET A 1 93 ? -11.969 7.480 8.233 1.00 92.12 93 MET A CA 1
ATOM 704 C C . MET A 1 93 ? -12.152 7.028 9.689 1.00 92.12 93 MET A C 1
ATOM 706 O O . MET A 1 93 ? -13.208 7.293 10.265 1.00 92.12 93 MET A O 1
ATOM 710 N N . LEU A 1 94 ? -11.139 6.400 10.299 1.00 92.50 94 LEU A N 1
ATOM 711 C CA . LEU A 1 94 ? -11.191 5.975 11.705 1.00 92.50 94 LEU A CA 1
ATOM 712 C C . LEU A 1 94 ? -11.484 7.158 12.632 1.00 92.50 94 LEU A C 1
ATOM 714 O O . LEU A 1 94 ? -12.396 7.080 13.448 1.00 92.50 94 LEU A O 1
ATOM 718 N N . ASN A 1 95 ? -10.782 8.277 12.448 1.00 90.88 95 ASN A N 1
ATOM 719 C CA . ASN A 1 95 ? -10.971 9.483 13.252 1.00 90.88 95 ASN A CA 1
ATOM 720 C C . ASN A 1 95 ? -12.345 10.132 13.022 1.00 90.88 95 ASN A C 1
ATOM 722 O O . ASN A 1 95 ? -13.030 10.490 13.978 1.00 90.88 95 ASN A O 1
ATOM 726 N N . THR A 1 96 ? -12.779 10.248 11.764 1.00 88.38 96 THR A N 1
ATOM 727 C CA . THR A 1 96 ? -14.066 10.870 11.400 1.00 88.38 96 THR A CA 1
ATOM 728 C C . THR A 1 96 ? -15.247 10.119 12.006 1.00 88.38 96 THR A C 1
ATOM 730 O O . THR A 1 96 ? -16.219 10.726 12.456 1.00 88.38 96 THR A O 1
ATOM 733 N N . PHE A 1 97 ? -15.165 8.789 12.043 1.00 86.25 97 PHE A N 1
ATOM 734 C CA . PHE A 1 97 ? -16.240 7.935 12.531 1.00 86.25 97 PHE A CA 1
ATOM 735 C C . PHE A 1 97 ? -15.942 7.297 13.898 1.00 86.25 97 PHE A C 1
ATOM 737 O O . PHE A 1 97 ? -16.661 6.386 14.316 1.00 86.25 97 PHE A O 1
ATOM 744 N N . ALA A 1 98 ? -14.950 7.802 14.639 1.00 82.81 98 ALA A N 1
ATOM 745 C CA . ALA A 1 98 ? -14.609 7.316 15.977 1.00 82.81 98 ALA A CA 1
ATOM 746 C C . ALA A 1 98 ? -15.804 7.350 16.955 1.00 82.81 98 ALA A C 1
ATOM 748 O O . ALA A 1 98 ? -16.063 6.325 17.591 1.00 82.81 98 ALA A O 1
ATOM 749 N N . PRO A 1 99 ? -16.635 8.420 17.020 1.00 80.44 99 PRO A N 1
ATOM 750 C CA . PRO A 1 99 ? -17.826 8.437 17.882 1.00 80.44 99 PRO A CA 1
ATOM 751 C C . PRO A 1 99 ? -18.878 7.384 17.512 1.00 80.44 99 PRO A C 1
ATOM 753 O O . PRO A 1 99 ? -19.780 7.099 18.295 1.00 80.44 99 PRO A O 1
ATOM 756 N N . ARG A 1 100 ? -18.794 6.828 16.298 1.00 80.00 100 ARG A N 1
ATOM 757 C CA . ARG A 1 100 ? -19.695 5.789 15.789 1.00 80.00 100 ARG A CA 1
ATOM 758 C C . ARG A 1 100 ? -19.142 4.375 15.993 1.00 80.00 100 ARG A C 1
ATOM 760 O O . ARG A 1 100 ? -19.802 3.423 15.595 1.00 80.00 100 ARG A O 1
ATOM 767 N N . GLY A 1 101 ? -17.969 4.232 16.612 1.00 82.31 101 GLY A N 1
ATOM 768 C CA . GLY A 1 101 ? -17.392 2.937 16.975 1.00 82.31 101 GLY A CA 1
ATOM 769 C C . GLY A 1 101 ? -16.673 2.196 15.846 1.00 82.31 101 GLY A C 1
ATOM 770 O O . GLY A 1 101 ? -16.337 1.034 16.034 1.00 82.31 101 GLY A O 1
ATOM 771 N N . VAL A 1 102 ? -16.387 2.840 14.704 1.00 86.56 102 VAL A N 1
ATOM 772 C CA . VAL A 1 102 ? -15.748 2.194 13.530 1.00 86.56 102 VAL A CA 1
ATOM 773 C C . VAL A 1 102 ? -14.452 1.481 13.880 1.00 86.56 102 VAL A C 1
ATOM 775 O O . VAL A 1 102 ? -14.236 0.352 13.460 1.00 86.56 102 VAL A O 1
ATOM 778 N N . SER A 1 103 ? -13.626 2.119 14.701 1.00 89.25 103 SER A N 1
ATOM 779 C CA . SER A 1 103 ? -12.403 1.552 15.263 1.00 89.25 103 SER A CA 1
ATOM 780 C C . SER A 1 103 ? -12.584 0.165 15.887 1.00 89.25 103 SER A C 1
ATOM 782 O O . SER A 1 103 ? -11.727 -0.699 15.726 1.00 89.25 103 SER A O 1
ATOM 784 N N . GLY A 1 104 ? -13.699 -0.066 16.587 1.00 88.31 104 GLY A N 1
ATOM 785 C CA . GLY A 1 104 ? -14.005 -1.350 17.222 1.00 88.31 104 GLY A CA 1
ATOM 786 C C . GLY A 1 104 ? -14.519 -2.418 16.251 1.00 88.31 104 GLY A C 1
ATOM 787 O O . GLY A 1 104 ? -14.519 -3.597 16.593 1.00 88.31 104 GLY A O 1
ATOM 788 N N . GLU A 1 105 ? -14.931 -2.032 15.045 1.00 87.69 105 GLU A N 1
ATOM 789 C CA . GLU A 1 105 ? -15.436 -2.947 14.012 1.00 87.69 105 GLU A CA 1
ATOM 790 C C . GLU A 1 105 ? -14.325 -3.464 13.082 1.00 87.69 105 GLU A C 1
ATOM 792 O O . GLU A 1 105 ? -14.562 -4.347 12.255 1.00 87.69 105 GLU A O 1
ATOM 797 N N . VAL A 1 106 ? -13.108 -2.921 13.182 1.00 91.94 106 VAL A N 1
ATOM 798 C CA . VAL A 1 106 ? -11.944 -3.394 12.422 1.00 91.94 106 VAL A CA 1
ATOM 799 C C . VAL A 1 106 ? -11.342 -4.599 13.141 1.00 91.94 106 VAL A C 1
ATOM 801 O O . VAL A 1 106 ? -10.620 -4.435 14.119 1.00 91.94 106 VAL A O 1
ATOM 804 N N . LYS A 1 107 ? -11.645 -5.806 12.652 1.00 91.81 107 LYS A N 1
ATOM 805 C CA . LYS A 1 107 ? -11.119 -7.075 13.197 1.00 91.81 107 LYS A CA 1
ATOM 806 C C . LYS A 1 107 ? -9.955 -7.653 12.403 1.00 91.81 107 LYS A C 1
ATOM 808 O O . LYS A 1 107 ? -9.119 -8.371 12.945 1.00 91.81 107 LYS A O 1
ATOM 813 N N . GLU A 1 108 ? -9.904 -7.320 11.123 1.00 93.75 108 GLU A N 1
ATOM 814 C CA . GLU A 1 108 ? -8.894 -7.780 10.182 1.00 93.75 108 GLU A CA 1
ATOM 815 C C . GLU A 1 108 ? -8.524 -6.648 9.224 1.00 93.75 108 GLU A C 1
ATOM 817 O O . GLU A 1 108 ? -9.373 -5.835 8.852 1.00 93.75 108 GLU A O 1
ATOM 822 N N . LEU A 1 109 ? -7.263 -6.612 8.803 1.00 95.19 109 LEU A N 1
ATOM 823 C CA . LEU A 1 109 ? -6.801 -5.766 7.706 1.00 95.19 109 LEU A CA 1
ATOM 824 C C . LEU A 1 109 ? -5.913 -6.584 6.777 1.00 95.19 109 LEU A C 1
ATOM 826 O O . LEU A 1 109 ? -5.205 -7.491 7.211 1.00 95.19 109 LEU A O 1
ATOM 830 N N . CYS A 1 110 ? -5.931 -6.243 5.493 1.00 95.50 110 CYS A N 1
ATOM 831 C CA . CYS A 1 110 ? -4.996 -6.776 4.516 1.00 95.50 110 CYS A CA 1
ATOM 832 C C . CYS A 1 110 ? -3.966 -5.698 4.172 1.00 95.50 110 CYS A C 1
ATOM 834 O O . CYS A 1 110 ? -4.341 -4.634 3.698 1.00 95.50 110 CYS A O 1
ATOM 836 N N . LEU A 1 111 ? -2.682 -5.954 4.375 1.00 95.44 111 LEU A N 1
ATOM 837 C CA . LEU A 1 111 ? -1.588 -5.079 3.971 1.00 95.44 111 LEU A CA 1
ATOM 838 C C . LEU A 1 111 ? -0.989 -5.584 2.657 1.00 95.44 111 LEU A C 1
ATOM 840 O O . LEU A 1 111 ? -0.734 -6.781 2.499 1.00 95.44 111 LEU A O 1
ATOM 844 N N . VAL A 1 112 ? -0.764 -4.666 1.721 1.00 94.06 112 VAL A N 1
ATOM 845 C CA . VAL A 1 112 ? 0.003 -4.936 0.501 1.00 94.06 112 VAL A CA 1
ATOM 846 C C . VAL A 1 112 ? 1.451 -4.538 0.747 1.00 94.06 112 VAL A C 1
ATOM 848 O O . VAL A 1 112 ? 1.725 -3.372 1.027 1.00 94.06 112 VAL A O 1
ATOM 851 N N . ALA A 1 113 ? 2.345 -5.522 0.668 1.00 91.56 113 ALA A N 1
ATOM 852 C CA . ALA A 1 113 ? 3.770 -5.358 0.943 1.00 91.56 113 ALA A CA 1
ATOM 853 C C . ALA A 1 113 ? 4.524 -4.652 -0.192 1.00 91.56 113 ALA A C 1
ATOM 855 O O . ALA A 1 113 ? 5.544 -4.025 0.059 1.00 91.56 113 ALA A O 1
ATOM 856 N N . ASP A 1 114 ? 4.030 -4.734 -1.431 1.00 90.06 114 ASP A N 1
ATOM 857 C CA . ASP A 1 114 ? 4.691 -4.068 -2.551 1.00 90.06 114 ASP A CA 1
ATOM 858 C C . ASP A 1 114 ? 4.441 -2.554 -2.498 1.00 90.06 114 ASP A C 1
ATOM 860 O O . ASP A 1 114 ? 3.296 -2.084 -2.465 1.00 90.06 114 ASP A O 1
ATOM 864 N N . GLY A 1 115 ? 5.529 -1.791 -2.513 1.00 88.31 115 GLY A N 1
ATOM 865 C CA . GLY A 1 115 ? 5.528 -0.344 -2.664 1.00 88.31 115 GLY A CA 1
ATOM 866 C C . GLY A 1 115 ? 5.935 0.078 -4.067 1.00 88.31 115 GLY A C 1
ATOM 867 O O . GLY A 1 115 ? 6.126 -0.735 -4.971 1.00 88.31 115 GLY A O 1
ATOM 868 N N . VAL A 1 116 ? 6.056 1.389 -4.251 1.00 87.81 116 VAL A N 1
ATOM 869 C CA . VAL A 1 116 ? 6.599 1.964 -5.483 1.00 87.81 116 VAL A CA 1
ATOM 870 C C . VAL A 1 116 ? 8.111 1.760 -5.463 1.00 87.81 116 VAL A C 1
ATOM 872 O O . VAL A 1 116 ? 8.766 2.198 -4.520 1.00 87.81 116 VAL A O 1
ATOM 875 N N . LYS A 1 117 ? 8.663 1.114 -6.489 1.00 84.75 117 LYS A N 1
ATOM 876 C CA . LYS A 1 117 ? 10.098 0.832 -6.599 1.00 84.75 117 LYS A CA 1
ATOM 877 C C . LYS A 1 117 ? 10.635 1.383 -7.913 1.00 84.75 117 LYS A C 1
ATOM 879 O O . LYS A 1 117 ? 10.010 1.200 -8.954 1.00 84.75 117 LYS A O 1
ATOM 884 N N . SER A 1 118 ? 11.803 2.020 -7.856 1.00 79.00 118 SER A N 1
ATOM 885 C CA . SER A 1 118 ? 12.610 2.252 -9.054 1.00 79.00 118 SER A CA 1
ATOM 886 C C . SER A 1 118 ? 13.387 0.972 -9.387 1.00 79.00 118 SER A C 1
ATOM 888 O O . SER A 1 118 ? 14.013 0.411 -8.483 1.00 79.00 118 SER A O 1
ATOM 890 N N . PRO A 1 119 ? 13.356 0.494 -10.640 1.00 77.06 119 PRO A N 1
ATOM 891 C CA . PRO A 1 119 ? 14.068 -0.715 -11.039 1.00 77.06 119 PRO A CA 1
ATOM 892 C C . PRO A 1 119 ? 15.581 -0.538 -10.869 1.00 77.06 119 PRO A C 1
ATOM 894 O O . PRO A 1 119 ? 16.113 0.540 -11.133 1.00 77.06 119 PRO A O 1
ATOM 897 N N . GLU A 1 120 ? 16.257 -1.606 -10.442 1.00 71.12 120 GLU A N 1
ATOM 898 C CA . GLU A 1 120 ? 17.685 -1.601 -10.075 1.00 71.12 120 GLU A CA 1
ATOM 899 C C . GLU A 1 120 ? 18.578 -1.178 -11.247 1.00 71.12 120 GLU A C 1
ATOM 901 O O . GLU A 1 120 ? 19.391 -0.274 -11.099 1.00 71.12 120 GLU A O 1
ATOM 906 N N . HIS A 1 121 ? 18.325 -1.726 -12.438 1.00 74.50 121 HIS A N 1
ATOM 907 C CA . HIS A 1 121 ? 19.053 -1.408 -13.677 1.00 74.50 121 HIS A CA 1
ATOM 908 C C . HIS A 1 121 ? 18.400 -0.276 -14.496 1.00 74.50 121 HIS A C 1
ATOM 910 O O . HIS A 1 121 ? 18.651 -0.103 -15.690 1.00 74.50 121 HIS A O 1
ATOM 916 N N . GLY A 1 122 ? 17.504 0.493 -13.871 1.00 81.06 122 GLY A N 1
ATOM 917 C CA . GLY A 1 122 ? 16.780 1.585 -14.512 1.00 81.06 122 GLY A CA 1
ATOM 918 C C . GLY A 1 122 ? 15.627 1.145 -15.424 1.00 81.06 122 GLY A C 1
ATOM 919 O O . GLY A 1 122 ? 15.462 -0.016 -15.798 1.00 81.06 122 GLY A O 1
ATOM 920 N N . TYR A 1 123 ? 14.772 2.114 -15.770 1.00 84.31 123 TYR A N 1
ATOM 921 C CA . TYR A 1 123 ? 13.543 1.844 -16.525 1.00 84.31 123 TYR A CA 1
ATOM 922 C C . TYR A 1 123 ? 13.813 1.350 -17.945 1.00 84.31 123 TYR A C 1
ATOM 924 O O . TYR A 1 123 ? 13.048 0.532 -18.440 1.00 84.31 123 TYR A O 1
ATOM 932 N N . GLY A 1 124 ? 14.882 1.828 -18.594 1.00 84.56 124 GLY A N 1
ATOM 933 C CA . GLY A 1 124 ? 15.242 1.394 -19.947 1.00 84.56 124 GLY A CA 1
ATOM 934 C C . GLY A 1 124 ? 15.454 -0.115 -20.004 1.00 84.56 124 GLY A C 1
ATOM 935 O O . GLY A 1 124 ? 14.759 -0.798 -20.749 1.00 84.56 124 GLY A O 1
ATOM 936 N N . TRP A 1 125 ? 16.313 -0.634 -19.124 1.00 82.56 125 TRP A N 1
ATOM 937 C CA . TRP A 1 125 ? 16.584 -2.066 -19.026 1.00 82.56 125 TRP A CA 1
ATOM 938 C C . TRP A 1 125 ? 15.340 -2.871 -18.637 1.00 82.56 125 TRP A C 1
ATOM 940 O O . TRP A 1 125 ? 15.062 -3.908 -19.229 1.00 82.56 125 TRP A O 1
ATOM 950 N N . ALA A 1 126 ? 14.541 -2.382 -17.683 1.00 86.25 126 ALA A N 1
ATOM 951 C CA . ALA A 1 126 ? 13.322 -3.071 -17.256 1.00 86.25 126 ALA A CA 1
ATOM 952 C C . ALA A 1 126 ? 12.294 -3.211 -18.399 1.00 86.25 126 ALA A C 1
ATOM 954 O O . ALA A 1 126 ? 11.689 -4.271 -18.570 1.00 86.25 126 ALA A O 1
ATOM 955 N N . TRP A 1 127 ? 12.132 -2.162 -19.211 1.00 87.12 127 TRP A N 1
ATOM 956 C CA . TRP A 1 127 ? 11.272 -2.184 -20.394 1.00 87.12 127 TRP A CA 1
ATOM 957 C C . TRP A 1 127 ? 11.845 -3.032 -21.529 1.00 87.12 127 TRP A C 1
ATOM 959 O O . TRP A 1 127 ? 11.084 -3.747 -22.175 1.00 87.12 127 TRP A O 1
ATOM 969 N N . GLU A 1 128 ? 13.158 -2.997 -21.757 1.00 83.69 128 GLU A N 1
ATOM 970 C CA . GLU A 1 128 ? 13.835 -3.874 -22.722 1.00 83.69 128 GLU A CA 1
ATOM 971 C C . GLU A 1 128 ? 13.702 -5.348 -22.337 1.00 83.69 128 GLU A C 1
ATOM 973 O O . GLU A 1 128 ? 13.414 -6.183 -23.190 1.00 83.69 128 GLU A O 1
ATOM 978 N N . ASN A 1 129 ? 13.840 -5.676 -21.052 1.00 85.06 129 ASN A N 1
ATOM 979 C CA . ASN A 1 129 ? 13.659 -7.035 -20.563 1.00 85.06 129 ASN A CA 1
ATOM 980 C C . ASN A 1 129 ? 12.211 -7.509 -20.754 1.00 85.06 129 ASN A C 1
ATOM 982 O O . ASN A 1 129 ? 11.995 -8.609 -21.257 1.00 85.06 129 ASN A O 1
ATOM 986 N N . LEU A 1 130 ? 11.217 -6.669 -20.435 1.00 85.62 130 LEU A N 1
ATOM 987 C CA . LEU A 1 130 ? 9.811 -6.991 -20.699 1.00 85.62 130 LEU A CA 1
ATOM 988 C C . LEU A 1 130 ? 9.552 -7.183 -22.200 1.00 85.62 130 LEU A C 1
ATOM 990 O O . LEU A 1 130 ? 8.913 -8.155 -22.596 1.00 85.62 130 LEU A O 1
ATOM 994 N N . LEU A 1 131 ? 10.086 -6.289 -23.035 1.00 84.50 131 LEU A N 1
ATOM 995 C CA . LEU A 1 131 ? 10.001 -6.380 -24.489 1.00 84.50 131 LEU A CA 1
ATOM 996 C C . LEU A 1 131 ? 10.591 -7.703 -24.990 1.00 84.50 131 LEU A C 1
ATOM 998 O O . LEU A 1 131 ? 9.952 -8.394 -25.776 1.00 84.50 131 LEU A O 1
ATOM 1002 N N . HIS A 1 132 ? 11.779 -8.084 -24.514 1.00 79.88 132 HIS A N 1
ATOM 1003 C CA . HIS A 1 132 ? 12.410 -9.353 -24.862 1.00 79.88 132 HIS A CA 1
ATOM 1004 C C . HIS A 1 132 ? 11.577 -10.549 -24.416 1.00 79.88 132 HIS A C 1
ATOM 1006 O O . HIS A 1 132 ? 11.380 -11.451 -25.221 1.00 79.88 132 HIS A O 1
ATOM 1012 N N . MET A 1 133 ? 11.058 -10.555 -23.184 1.00 79.06 133 MET A N 1
ATOM 1013 C CA . MET A 1 133 ? 10.222 -11.646 -22.671 1.00 79.06 133 MET A CA 1
ATOM 1014 C C . MET A 1 133 ? 8.934 -11.820 -23.483 1.00 79.06 133 MET A C 1
ATOM 1016 O O . MET A 1 133 ? 8.547 -12.948 -23.787 1.00 79.06 133 MET A O 1
ATOM 1020 N N . GLU A 1 134 ? 8.288 -10.721 -23.872 1.00 7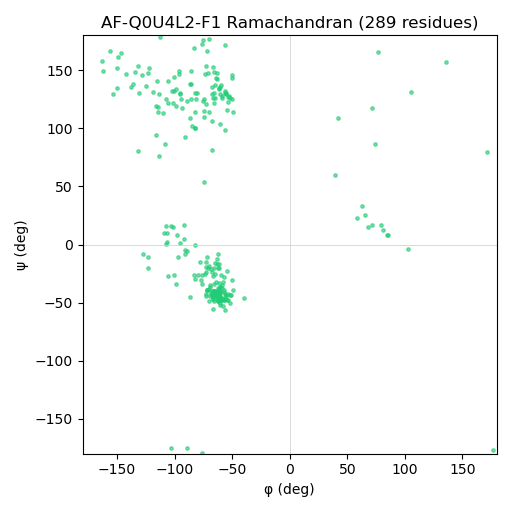6.44 134 GLU A N 1
ATOM 1021 C CA . GLU A 1 134 ? 7.042 -10.764 -24.640 1.00 76.44 134 GLU A CA 1
ATOM 1022 C C . GLU A 1 134 ? 7.264 -11.021 -26.137 1.00 76.44 134 GLU A C 1
ATOM 1024 O O . GLU A 1 134 ? 6.393 -11.586 -26.800 1.00 76.44 134 GLU A O 1
ATOM 1029 N N . LEU A 1 135 ? 8.426 -10.667 -26.685 1.00 68.19 135 LEU A N 1
ATOM 1030 C CA . LEU A 1 135 ? 8.753 -10.834 -28.105 1.00 68.19 135 LEU A CA 1
ATOM 1031 C C . LEU A 1 135 ? 9.645 -12.039 -28.413 1.00 68.19 135 LEU A C 1
ATOM 1033 O O . LEU A 1 135 ? 10.156 -12.134 -29.531 1.00 68.19 135 LEU A O 1
ATOM 1037 N N . VAL A 1 136 ? 9.799 -12.987 -27.481 1.00 62.75 136 VAL A N 1
ATOM 1038 C CA . VAL A 1 136 ? 10.293 -14.329 -27.822 1.00 62.75 136 VAL A CA 1
ATOM 1039 C C . VAL A 1 136 ? 9.235 -15.030 -28.683 1.00 62.75 136 VAL A C 1
ATOM 1041 O O . VAL A 1 136 ? 8.409 -15.803 -28.201 1.00 62.75 136 VAL A O 1
ATOM 1044 N N . GLU A 1 137 ? 9.230 -14.729 -29.977 1.00 60.78 137 GLU A N 1
ATOM 1045 C CA . GLU A 1 137 ? 8.487 -15.475 -30.984 1.00 60.78 137 GLU A CA 1
ATOM 1046 C C . GLU A 1 137 ? 9.433 -16.520 -31.595 1.00 60.78 137 GLU A C 1
ATOM 1048 O O . GLU A 1 137 ? 10.528 -16.199 -32.058 1.00 60.78 137 GLU A O 1
ATOM 1053 N N . VAL A 1 138 ? 9.019 -17.785 -31.570 1.00 58.31 138 VAL A N 1
ATOM 1054 C CA . VAL A 1 138 ? 9.721 -18.894 -32.230 1.00 58.31 138 VAL A CA 1
ATOM 1055 C C . VAL A 1 138 ? 8.983 -19.224 -33.521 1.00 58.31 138 VAL A C 1
ATOM 1057 O O . VAL A 1 138 ? 7.755 -19.328 -33.527 1.00 58.31 138 VAL A O 1
ATOM 1060 N N . ASP A 1 139 ? 9.715 -19.359 -34.622 1.00 59.22 139 ASP A N 1
ATOM 1061 C CA . ASP A 1 139 ? 9.141 -19.734 -35.907 1.00 59.22 139 ASP A CA 1
ATOM 1062 C C . ASP A 1 139 ? 8.663 -21.204 -35.913 1.00 59.22 139 ASP A C 1
ATOM 1064 O O . ASP A 1 139 ? 8.849 -21.964 -34.959 1.00 59.22 139 ASP A O 1
ATOM 1068 N N . ALA A 1 140 ? 8.052 -21.642 -37.019 1.00 65.12 140 ALA A N 1
ATOM 1069 C CA . ALA A 1 140 ? 7.562 -23.018 -37.172 1.00 65.12 140 ALA A CA 1
ATOM 1070 C C . ALA A 1 140 ? 8.665 -24.102 -37.106 1.00 65.12 140 ALA A C 1
ATOM 1072 O O . ALA A 1 140 ? 8.350 -25.293 -37.089 1.00 65.12 140 ALA A O 1
ATOM 1073 N N . LYS A 1 141 ? 9.943 -23.712 -37.092 1.00 70.69 141 LYS A N 1
ATOM 1074 C CA . LYS A 1 141 ? 11.122 -24.578 -36.989 1.00 70.69 141 LYS A CA 1
ATOM 1075 C C . LYS A 1 141 ? 11.807 -24.476 -35.621 1.00 70.69 141 LYS A C 1
ATOM 1077 O O . LYS A 1 141 ? 12.786 -25.183 -35.394 1.00 70.69 141 LYS A O 1
ATOM 1082 N N . GLY A 1 142 ? 11.280 -23.661 -34.706 1.00 62.56 142 GLY A N 1
ATOM 1083 C CA . GLY A 1 142 ? 11.867 -23.417 -33.391 1.00 62.56 142 GLY A CA 1
ATOM 1084 C C . GLY A 1 142 ? 13.040 -22.434 -33.408 1.00 62.56 142 GLY A C 1
ATOM 1085 O O . GLY A 1 142 ? 13.794 -22.387 -32.438 1.00 62.56 142 GLY A O 1
ATOM 1086 N N . GLU A 1 143 ? 13.208 -21.651 -34.475 1.00 64.56 143 GLU A N 1
ATOM 1087 C CA . GLU A 1 143 ? 14.203 -20.581 -34.563 1.00 64.56 143 GLU A CA 1
ATOM 1088 C C . GLU A 1 143 ? 13.639 -19.275 -33.991 1.00 64.56 143 GLU A C 1
ATOM 1090 O O . GLU A 1 143 ? 12.482 -18.921 -34.218 1.00 64.56 143 GLU A O 1
ATOM 1095 N N . LEU A 1 144 ? 14.461 -18.547 -33.231 1.00 59.53 144 LEU A N 1
ATOM 1096 C CA . LEU A 1 144 ? 14.087 -17.248 -32.673 1.00 59.53 144 LEU A CA 1
ATOM 1097 C C . LEU A 1 144 ? 13.893 -16.232 -33.804 1.00 59.53 144 LEU A C 1
ATOM 1099 O O . LEU A 1 144 ? 14.824 -15.958 -34.567 1.00 59.53 144 LEU A O 1
ATOM 1103 N N . LEU A 1 145 ? 12.700 -15.647 -33.895 1.00 58.56 145 LEU A N 1
ATOM 1104 C CA . LEU A 1 145 ? 12.456 -14.518 -34.784 1.00 58.56 145 LEU A CA 1
ATOM 1105 C C . LEU A 1 145 ? 13.170 -13.266 -34.245 1.00 58.56 145 LEU A C 1
ATOM 1107 O O . LEU A 1 145 ? 13.313 -13.109 -33.029 1.00 58.56 145 LEU A O 1
ATOM 1111 N N . PRO A 1 146 ? 13.637 -12.358 -35.124 1.00 56.59 146 PRO A N 1
ATOM 1112 C CA . PRO A 1 146 ? 14.261 -11.122 -34.679 1.00 56.59 146 PRO A CA 1
ATOM 1113 C C . PRO A 1 146 ? 13.276 -10.321 -33.825 1.00 56.59 146 PRO A C 1
ATOM 1115 O O . PRO A 1 146 ? 12.160 -10.037 -34.266 1.00 56.59 146 PRO A O 1
ATOM 1118 N N . ALA A 1 147 ? 13.703 -9.957 -32.611 1.00 58.84 147 ALA A N 1
ATOM 1119 C CA . ALA A 1 147 ? 12.896 -9.176 -31.684 1.00 58.84 147 ALA A CA 1
ATOM 1120 C C . ALA A 1 147 ? 12.402 -7.899 -32.379 1.00 58.84 147 ALA A C 1
ATOM 1122 O O . ALA A 1 147 ? 13.199 -7.109 -32.898 1.00 58.84 147 ALA A O 1
ATOM 1123 N N . LYS A 1 148 ? 11.079 -7.696 -32.420 1.00 63.91 148 LYS A N 1
ATOM 1124 C CA . LYS A 1 148 ? 10.518 -6.427 -32.897 1.00 63.91 148 LYS A CA 1
ATOM 1125 C C . LYS A 1 148 ? 11.023 -5.312 -31.982 1.00 63.91 148 LYS A C 1
ATOM 1127 O O . LYS A 1 148 ? 10.939 -5.399 -30.763 1.00 63.91 148 LYS A O 1
ATOM 1132 N N . MET A 1 149 ? 11.569 -4.256 -32.571 1.00 67.56 149 MET A N 1
ATOM 1133 C CA . MET A 1 149 ? 11.953 -3.078 -31.799 1.00 67.56 149 MET A CA 1
ATOM 1134 C C . MET A 1 149 ? 10.708 -2.300 -31.371 1.00 67.56 149 MET A C 1
ATOM 1136 O O . MET A 1 149 ? 9.730 -2.239 -32.119 1.00 67.56 149 MET A O 1
ATOM 1140 N N . ALA A 1 150 ? 10.770 -1.668 -30.196 1.00 76.06 150 ALA A N 1
ATOM 1141 C CA . ALA A 1 150 ? 9.742 -0.735 -29.750 1.00 76.06 150 ALA A CA 1
ATOM 1142 C C . ALA A 1 150 ? 9.535 0.371 -30.801 1.00 76.06 150 ALA A C 1
ATOM 1144 O O . ALA A 1 150 ? 10.488 0.989 -31.288 1.00 76.06 150 ALA A O 1
ATOM 1145 N N . THR A 1 151 ? 8.280 0.617 -31.168 1.00 84.62 151 THR A N 1
ATOM 1146 C CA . THR A 1 151 ? 7.908 1.681 -32.103 1.00 84.62 151 THR A CA 1
ATOM 1147 C C . THR A 1 151 ? 8.053 3.058 -31.449 1.00 84.62 151 THR A C 1
ATOM 1149 O O . THR A 1 151 ? 8.169 3.187 -30.231 1.00 84.62 151 THR A O 1
ATOM 1152 N N . LYS A 1 152 ? 8.011 4.134 -32.247 1.00 87.00 152 LYS A N 1
ATOM 1153 C CA . LYS A 1 152 ? 8.029 5.505 -31.701 1.00 87.00 152 LYS A CA 1
ATOM 1154 C C . LYS A 1 152 ? 6.855 5.777 -30.754 1.00 87.00 152 LYS A C 1
ATOM 1156 O O . LYS A 1 152 ? 7.034 6.497 -29.775 1.00 87.00 152 LYS A O 1
ATOM 1161 N N . ASP A 1 153 ? 5.695 5.189 -31.036 1.00 88.06 153 ASP A N 1
ATOM 1162 C CA . ASP A 1 153 ? 4.504 5.335 -30.200 1.00 88.06 153 ASP A CA 1
ATOM 1163 C C . ASP A 1 153 ? 4.666 4.564 -28.880 1.00 88.06 153 ASP A C 1
ATOM 1165 O O . ASP A 1 153 ? 4.347 5.102 -27.818 1.00 88.06 153 ASP A O 1
ATOM 1169 N N . ASP A 1 154 ? 5.277 3.372 -28.919 1.00 88.69 154 ASP A N 1
ATOM 1170 C CA . ASP A 1 154 ? 5.621 2.611 -27.709 1.00 88.69 154 ASP A CA 1
ATOM 1171 C C . ASP A 1 154 ? 6.565 3.400 -26.805 1.00 88.69 154 ASP A C 1
ATOM 1173 O O . ASP A 1 154 ? 6.332 3.514 -25.602 1.00 88.69 154 ASP A O 1
ATOM 1177 N N . LEU A 1 155 ? 7.604 4.005 -27.390 1.00 88.62 155 LEU A N 1
ATOM 1178 C CA . LEU A 1 155 ? 8.570 4.823 -26.656 1.00 88.62 155 LEU A CA 1
ATOM 1179 C C . LEU A 1 155 ? 7.901 6.017 -25.969 1.00 88.62 155 LEU A C 1
ATOM 1181 O O . LEU A 1 155 ? 8.287 6.379 -24.857 1.00 88.62 155 LEU A O 1
ATOM 1185 N N . GLN A 1 156 ? 6.888 6.620 -26.595 1.00 90.75 156 GLN A N 1
ATOM 1186 C CA . GLN A 1 156 ? 6.140 7.719 -25.992 1.00 90.75 156 GLN A CA 1
ATOM 1187 C C . GLN A 1 156 ? 5.286 7.236 -24.810 1.00 90.75 156 GLN A C 1
ATOM 1189 O O . GLN A 1 156 ? 5.324 7.855 -23.746 1.00 90.75 156 GLN A O 1
ATOM 1194 N N . ILE A 1 157 ? 4.583 6.106 -24.954 1.00 89.81 157 ILE A N 1
ATOM 1195 C CA . ILE A 1 157 ? 3.799 5.490 -23.868 1.00 89.81 157 ILE A CA 1
ATOM 1196 C C . ILE A 1 157 ? 4.708 5.137 -22.684 1.00 89.81 157 ILE A C 1
ATOM 1198 O O . ILE A 1 157 ? 4.405 5.489 -21.541 1.00 89.81 157 ILE A O 1
ATOM 1202 N N . ILE A 1 158 ? 5.842 4.489 -22.958 1.00 90.12 158 ILE A N 1
ATOM 1203 C CA . ILE A 1 158 ? 6.847 4.093 -21.965 1.00 90.12 158 ILE A CA 1
ATOM 1204 C C . ILE A 1 158 ? 7.403 5.316 -21.234 1.00 90.12 158 ILE A C 1
ATOM 1206 O O . ILE A 1 158 ? 7.478 5.325 -20.001 1.00 90.12 158 ILE A O 1
ATOM 1210 N N . LYS A 1 159 ? 7.762 6.369 -21.974 1.00 89.56 159 LYS A N 1
ATOM 1211 C CA . LYS A 1 159 ? 8.295 7.611 -21.403 1.00 89.56 159 LYS A CA 1
ATOM 1212 C C . LYS A 1 159 ? 7.277 8.294 -20.495 1.00 89.56 159 LYS A C 1
ATOM 1214 O O . LYS A 1 159 ? 7.630 8.708 -19.390 1.00 89.56 159 LYS A O 1
ATOM 1219 N N . ASP A 1 160 ? 6.023 8.382 -20.928 1.00 89.25 160 ASP A N 1
ATOM 1220 C CA . ASP A 1 160 ? 4.955 9.002 -20.145 1.00 89.25 160 ASP A CA 1
ATOM 1221 C C . ASP A 1 160 ? 4.642 8.202 -18.876 1.00 89.25 160 ASP A C 1
ATOM 1223 O O . ASP A 1 160 ? 4.489 8.788 -17.799 1.00 89.25 160 ASP A O 1
ATOM 1227 N N . ALA A 1 161 ? 4.598 6.870 -18.974 1.00 88.62 161 ALA A N 1
ATOM 1228 C CA . ALA A 1 161 ? 4.413 5.985 -17.827 1.00 88.62 161 ALA A CA 1
ATOM 1229 C C . ALA A 1 161 ? 5.562 6.124 -16.819 1.00 88.62 161 ALA A C 1
ATOM 1231 O O . ALA A 1 161 ? 5.317 6.336 -15.632 1.00 88.62 161 ALA A O 1
ATOM 1232 N N . THR A 1 162 ? 6.804 6.095 -17.304 1.00 89.00 162 THR A N 1
ATOM 1233 C CA . THR A 1 162 ? 8.014 6.239 -16.484 1.00 89.00 162 THR A CA 1
ATOM 1234 C C . THR A 1 162 ? 8.054 7.592 -15.777 1.00 89.00 162 THR A C 1
ATOM 1236 O O . THR A 1 162 ? 8.317 7.664 -14.581 1.00 89.00 162 THR A O 1
ATOM 1239 N N . MET A 1 163 ? 7.735 8.683 -16.476 1.00 88.31 163 MET A N 1
ATOM 1240 C CA . MET A 1 163 ? 7.703 10.020 -15.877 1.00 88.31 163 MET A CA 1
ATOM 1241 C C . MET A 1 163 ? 6.643 10.131 -14.771 1.00 88.31 163 MET A C 1
ATOM 1243 O O . MET A 1 163 ? 6.913 10.685 -13.704 1.00 88.31 163 MET A O 1
ATOM 1247 N N . ARG A 1 164 ? 5.434 9.601 -15.004 1.00 87.25 164 ARG A N 1
ATOM 1248 C CA . ARG A 1 164 ? 4.363 9.588 -13.993 1.00 87.25 164 ARG A CA 1
ATOM 1249 C C . ARG A 1 164 ? 4.742 8.745 -12.782 1.00 87.25 164 ARG A C 1
ATOM 1251 O O . ARG A 1 164 ? 4.537 9.193 -11.655 1.00 87.25 164 ARG A O 1
ATOM 1258 N N . HIS A 1 165 ? 5.313 7.565 -13.017 1.00 88.94 165 HIS A N 1
ATOM 1259 C CA . HIS A 1 165 ? 5.794 6.689 -11.956 1.00 88.94 165 HIS A CA 1
ATOM 1260 C C . HIS A 1 165 ? 6.872 7.372 -11.120 1.00 88.94 165 HIS A C 1
ATOM 1262 O O . HIS A 1 165 ? 6.688 7.479 -9.916 1.00 88.94 165 HIS A O 1
ATOM 1268 N N . THR A 1 166 ? 7.909 7.946 -11.734 1.00 87.12 166 THR A N 1
ATOM 1269 C CA . THR A 1 166 ? 8.977 8.663 -11.017 1.00 87.12 166 THR A CA 1
ATOM 1270 C C . THR A 1 166 ? 8.423 9.779 -10.132 1.00 87.12 166 THR A C 1
ATOM 1272 O O . THR A 1 166 ? 8.817 9.909 -8.974 1.00 87.12 166 THR A O 1
ATOM 1275 N N . ASN A 1 167 ? 7.459 10.561 -10.626 1.00 87.00 167 ASN A N 1
ATOM 1276 C CA . ASN A 1 167 ? 6.814 11.600 -9.820 1.00 87.00 167 ASN A CA 1
ATOM 1277 C C . ASN A 1 167 ? 6.054 11.014 -8.620 1.00 87.00 167 ASN A C 1
ATOM 1279 O O . ASN A 1 167 ? 6.141 11.546 -7.513 1.00 87.00 167 ASN A O 1
ATOM 1283 N N . PHE A 1 168 ? 5.333 9.910 -8.818 1.00 87.31 168 PHE A N 1
ATOM 1284 C CA . PHE A 1 168 ? 4.613 9.230 -7.742 1.00 87.31 168 PHE A CA 1
ATOM 1285 C C . PHE A 1 168 ? 5.548 8.539 -6.737 1.00 87.31 168 PHE A C 1
ATOM 1287 O O . PHE A 1 168 ? 5.297 8.581 -5.529 1.00 87.31 168 PHE A O 1
ATOM 1294 N N . ALA A 1 169 ? 6.636 7.943 -7.223 1.00 86.69 169 ALA A N 1
ATOM 1295 C CA . A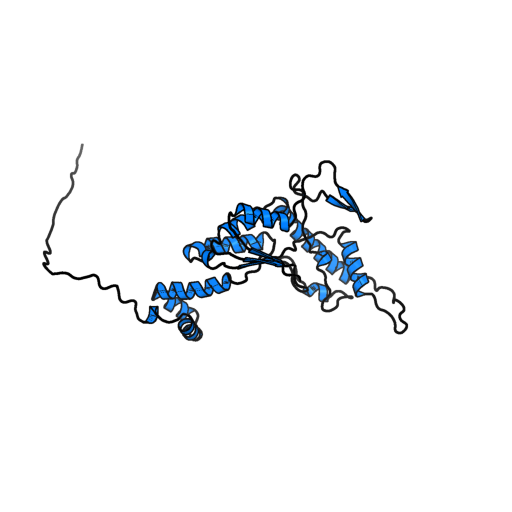LA A 1 169 ? 7.694 7.339 -6.429 1.00 86.69 169 ALA A CA 1
ATOM 1296 C C . ALA A 1 169 ? 8.344 8.391 -5.537 1.00 86.69 169 ALA A C 1
ATOM 1298 O O . ALA A 1 169 ? 8.423 8.190 -4.336 1.00 86.69 169 ALA A O 1
ATOM 1299 N N . ASN A 1 170 ? 8.692 9.563 -6.071 1.00 84.25 170 ASN A N 1
ATOM 1300 C CA . ASN A 1 170 ? 9.283 10.647 -5.284 1.00 84.25 170 ASN A CA 1
ATOM 1301 C C . ASN A 1 170 ? 8.399 11.079 -4.102 1.00 84.25 170 ASN A C 1
ATOM 1303 O O . ASN A 1 170 ? 8.910 11.311 -3.006 1.00 84.25 170 ASN A O 1
ATOM 1307 N N . ILE A 1 171 ? 7.077 11.137 -4.293 1.00 81.50 171 ILE A N 1
ATOM 1308 C CA . ILE A 1 171 ? 6.129 11.480 -3.222 1.00 81.50 171 ILE A CA 1
ATOM 1309 C C . ILE A 1 171 ? 6.094 10.388 -2.139 1.00 81.50 171 ILE A C 1
ATOM 1311 O O . ILE A 1 171 ? 6.100 10.703 -0.949 1.00 81.50 171 ILE A O 1
ATOM 1315 N N . ASN A 1 172 ? 6.061 9.108 -2.527 1.00 85.19 172 ASN A N 1
ATOM 1316 C CA . ASN A 1 172 ? 5.952 8.000 -1.570 1.00 85.19 172 ASN A CA 1
ATOM 1317 C C . ASN A 1 172 ? 7.296 7.601 -0.939 1.00 85.19 172 ASN A C 1
ATOM 1319 O O . ASN A 1 172 ? 7.313 7.198 0.220 1.00 85.19 172 ASN A O 1
ATOM 1323 N N . ASN A 1 173 ? 8.417 7.778 -1.637 1.00 83.56 173 ASN A N 1
ATOM 1324 C CA . ASN A 1 173 ? 9.759 7.483 -1.132 1.00 83.56 173 ASN A CA 1
ATOM 1325 C C . ASN A 1 173 ? 10.073 8.323 0.103 1.00 83.56 173 ASN A C 1
ATOM 1327 O O . ASN A 1 173 ? 10.580 7.796 1.085 1.00 83.56 173 ASN A O 1
ATOM 1331 N N . GLY A 1 174 ? 9.709 9.611 0.104 1.00 83.81 174 GLY A N 1
ATOM 1332 C CA . GLY A 1 174 ? 9.877 10.452 1.291 1.00 83.81 174 GLY A CA 1
ATOM 1333 C C . GLY A 1 174 ? 9.095 9.929 2.500 1.00 83.81 174 GLY A C 1
ATOM 1334 O O . GLY A 1 174 ? 9.581 9.980 3.626 1.00 83.81 174 GLY A O 1
ATOM 1335 N N . PHE A 1 175 ? 7.901 9.377 2.281 1.00 88.31 175 PHE A N 1
ATOM 1336 C CA . PHE A 1 175 ? 7.070 8.800 3.339 1.00 88.31 175 PHE A CA 1
ATOM 1337 C C . PHE A 1 175 ? 7.599 7.471 3.869 1.00 88.31 175 PHE A C 1
ATOM 1339 O O . PHE A 1 175 ? 7.598 7.255 5.079 1.00 88.31 175 PHE A O 1
ATOM 1346 N N . ILE A 1 176 ? 8.050 6.597 2.976 1.00 88.31 176 ILE A N 1
ATOM 1347 C CA . ILE A 1 176 ? 8.635 5.308 3.337 1.00 88.31 176 ILE A CA 1
ATOM 1348 C C . ILE A 1 176 ? 9.958 5.543 4.070 1.00 88.31 176 ILE A C 1
ATOM 1350 O O . ILE A 1 176 ? 10.096 5.177 5.233 1.00 88.31 176 ILE A O 1
ATOM 1354 N N . ASN A 1 177 ? 10.886 6.269 3.449 1.00 85.81 177 ASN A N 1
ATOM 1355 C CA . ASN A 1 177 ? 12.251 6.382 3.951 1.00 85.81 177 ASN A CA 1
ATOM 1356 C C . ASN A 1 177 ? 12.381 7.217 5.234 1.00 85.81 177 ASN A C 1
ATOM 1358 O O . ASN A 1 177 ? 13.369 7.105 5.954 1.00 85.81 177 ASN A O 1
ATOM 1362 N N . SER A 1 178 ? 11.400 8.071 5.538 1.00 85.31 178 SER A N 1
ATOM 1363 C CA . SER A 1 178 ? 11.355 8.805 6.811 1.00 85.31 178 SER A CA 1
ATOM 1364 C C . SER A 1 178 ? 10.763 7.987 7.967 1.00 85.31 178 SER A C 1
ATOM 1366 O O . SER A 1 178 ? 10.655 8.490 9.086 1.00 85.31 178 SER A O 1
ATOM 1368 N N . GLY A 1 179 ? 10.343 6.739 7.724 1.00 86.69 179 GLY A N 1
ATOM 1369 C CA . GLY A 1 179 ? 9.581 5.939 8.686 1.00 86.69 179 GLY A CA 1
ATOM 1370 C C . GLY A 1 179 ? 8.142 6.434 8.878 1.00 86.69 179 GLY A C 1
ATOM 1371 O O . GLY A 1 179 ? 7.485 6.074 9.860 1.00 86.69 179 GLY A O 1
ATOM 1372 N N . GLY A 1 180 ? 7.636 7.263 7.960 1.00 90.81 180 GLY A N 1
ATOM 1373 C CA . GLY A 1 180 ? 6.255 7.735 7.954 1.00 90.81 180 GLY A CA 1
ATOM 1374 C C . GLY A 1 180 ? 5.260 6.586 7.799 1.00 90.81 180 GLY A C 1
ATOM 1375 O O . GLY A 1 180 ? 4.234 6.584 8.484 1.00 90.81 180 GLY A O 1
ATOM 1376 N N . TYR A 1 181 ? 5.592 5.579 6.981 1.00 92.88 181 TYR A N 1
ATOM 1377 C CA . TYR A 1 181 ? 4.804 4.348 6.861 1.00 92.88 181 TYR A CA 1
ATOM 1378 C C . TYR A 1 181 ? 4.624 3.668 8.221 1.00 92.88 181 TYR A C 1
ATOM 1380 O O . TYR A 1 181 ? 3.492 3.516 8.687 1.00 92.88 181 TYR A O 1
ATOM 1388 N N . ARG A 1 182 ? 5.730 3.363 8.910 1.00 93.62 182 ARG A N 1
ATOM 1389 C CA . ARG A 1 182 ? 5.729 2.795 10.265 1.00 93.62 182 ARG A CA 1
ATOM 1390 C C . ARG A 1 182 ? 4.912 3.626 11.248 1.00 93.62 182 ARG A C 1
ATOM 1392 O O . ARG A 1 182 ? 4.093 3.074 11.982 1.00 93.62 182 ARG A O 1
ATOM 1399 N N . ALA A 1 183 ? 5.111 4.944 11.278 1.00 94.50 183 ALA A N 1
ATOM 1400 C CA . ALA A 1 183 ? 4.407 5.829 12.206 1.00 94.50 183 ALA A CA 1
ATOM 1401 C C . ALA A 1 183 ? 2.889 5.831 11.962 1.00 94.50 183 ALA A C 1
ATOM 1403 O O . ALA A 1 183 ? 2.100 5.718 12.902 1.00 94.50 183 ALA A O 1
ATOM 1404 N N . MET A 1 184 ? 2.470 5.909 10.698 1.00 95.81 184 MET A N 1
ATOM 1405 C CA . MET A 1 184 ? 1.057 5.935 10.334 1.00 95.81 184 MET A CA 1
ATOM 1406 C C . MET A 1 184 ? 0.391 4.573 10.533 1.00 95.81 184 MET A C 1
ATOM 1408 O O . MET A 1 184 ? -0.728 4.514 11.044 1.00 95.81 184 MET A O 1
ATOM 1412 N N . LEU A 1 185 ? 1.087 3.480 10.209 1.00 96.75 185 LEU A N 1
ATOM 1413 C CA . LEU A 1 185 ? 0.622 2.132 10.514 1.00 96.75 185 LEU A CA 1
ATOM 1414 C C . LEU A 1 185 ? 0.454 1.954 12.025 1.00 96.75 185 LEU A C 1
ATOM 1416 O O . LEU A 1 185 ? -0.607 1.527 12.460 1.00 96.75 185 LEU A O 1
ATOM 1420 N N . THR A 1 186 ? 1.432 2.371 12.835 1.00 97.06 186 THR A N 1
ATOM 1421 C CA . THR A 1 186 ? 1.334 2.333 14.307 1.00 97.06 186 THR A CA 1
ATOM 1422 C C . THR A 1 186 ? 0.081 3.059 14.800 1.00 97.06 186 THR A C 1
ATOM 1424 O O . THR A 1 186 ? -0.683 2.505 15.590 1.00 97.06 186 THR A O 1
ATOM 1427 N N . ALA A 1 187 ? -0.181 4.269 14.294 1.00 96.81 187 ALA A N 1
ATOM 1428 C CA . ALA A 1 187 ? -1.372 5.038 14.649 1.00 96.81 187 ALA A CA 1
ATOM 1429 C C . ALA A 1 187 ? -2.676 4.312 14.271 1.00 96.81 187 ALA A C 1
ATOM 1431 O O . ALA A 1 187 ? -3.615 4.287 15.066 1.00 96.81 187 ALA A O 1
ATOM 1432 N N . ILE A 1 188 ? -2.726 3.678 13.095 1.00 96.31 188 ILE A N 1
ATOM 1433 C CA . ILE A 1 188 ? -3.866 2.857 12.664 1.00 96.31 188 ILE A CA 1
ATOM 1434 C C . ILE A 1 188 ? -4.065 1.662 13.605 1.00 96.31 188 ILE A C 1
ATOM 1436 O O . ILE A 1 188 ? -5.189 1.416 14.042 1.00 96.31 188 ILE A O 1
ATOM 1440 N N . LEU A 1 189 ? -2.995 0.936 13.943 1.00 96.19 189 LEU A N 1
ATOM 1441 C CA . LEU A 1 189 ? -3.067 -0.245 14.808 1.00 96.19 189 LEU A CA 1
ATOM 1442 C C . LEU A 1 189 ? -3.538 0.108 16.225 1.00 96.19 189 LEU A C 1
ATOM 1444 O O . LEU A 1 189 ? -4.356 -0.624 16.786 1.00 96.19 189 LEU A O 1
ATOM 1448 N N . ILE A 1 190 ? -3.076 1.238 16.776 1.00 95.31 190 ILE A N 1
ATOM 1449 C CA . ILE A 1 190 ? -3.541 1.786 18.064 1.00 95.31 190 ILE A CA 1
ATOM 1450 C C . ILE A 1 190 ? -5.022 2.168 17.985 1.00 95.31 190 ILE A C 1
ATOM 1452 O O . ILE A 1 190 ? -5.789 1.890 18.905 1.00 95.31 190 ILE A O 1
ATOM 1456 N N . ALA A 1 191 ? -5.442 2.780 16.877 1.00 94.25 191 ALA A N 1
ATOM 1457 C CA . ALA A 1 191 ? -6.817 3.218 16.679 1.00 94.25 191 ALA A CA 1
ATOM 1458 C C . ALA A 1 191 ? -7.813 2.068 16.448 1.00 94.25 191 ALA A C 1
ATOM 1460 O O . ALA A 1 191 ? -9.013 2.328 16.470 1.00 94.25 191 ALA A O 1
ATOM 1461 N N . CYS A 1 192 ? -7.365 0.826 16.231 1.00 93.94 192 CYS A N 1
ATOM 1462 C CA . CYS A 1 192 ? -8.222 -0.334 15.959 1.00 93.94 192 CYS A CA 1
ATOM 1463 C C . CYS A 1 192 ? -8.158 -1.363 17.105 1.00 93.94 192 CYS A C 1
ATOM 1465 O O . CYS A 1 192 ? -7.517 -2.395 16.943 1.00 93.94 192 CYS A O 1
ATOM 1467 N N . PRO A 1 193 ? -8.802 -1.146 18.266 1.00 92.38 193 PRO A N 1
ATOM 1468 C CA . PRO A 1 193 ? -8.596 -1.956 19.476 1.00 92.38 193 PRO A CA 1
ATOM 1469 C C . PRO A 1 193 ? -8.975 -3.441 19.362 1.00 92.38 193 PRO A C 1
ATOM 1471 O O . PRO A 1 193 ? -8.467 -4.239 20.149 1.00 92.38 193 PRO A O 1
ATOM 1474 N N . ASN A 1 194 ? -9.813 -3.812 18.390 1.00 92.50 194 ASN A N 1
ATOM 1475 C CA . ASN A 1 194 ? -10.287 -5.186 18.170 1.00 92.50 194 ASN A CA 1
ATOM 1476 C C . ASN A 1 194 ? -9.655 -5.858 16.937 1.00 92.50 194 ASN A C 1
ATOM 1478 O O . ASN A 1 194 ? -10.133 -6.897 16.494 1.00 92.50 194 ASN A O 1
ATOM 1482 N N . LEU A 1 195 ? -8.627 -5.246 16.340 1.00 94.62 195 LEU A N 1
ATOM 1483 C CA . LEU A 1 195 ? -7.918 -5.828 15.203 1.00 94.62 195 LEU A CA 1
ATOM 1484 C C . LEU A 1 195 ? -7.029 -6.973 15.687 1.00 94.62 195 LEU A C 1
ATOM 1486 O O . LEU A 1 195 ? -6.059 -6.714 16.399 1.00 94.62 195 LEU A O 1
ATOM 1490 N N . ASP A 1 196 ? -7.336 -8.191 15.260 1.00 93.19 196 ASP A N 1
ATOM 1491 C CA . ASP A 1 196 ? -6.663 -9.413 15.711 1.00 93.19 196 ASP A CA 1
ATOM 1492 C C . ASP A 1 196 ? -5.724 -9.985 14.641 1.00 93.19 196 ASP A C 1
ATOM 1494 O O . ASP A 1 196 ? -4.741 -10.654 14.965 1.00 93.19 196 ASP A O 1
ATOM 1498 N N . VAL A 1 197 ? -6.014 -9.718 13.361 1.00 94.94 197 VAL A N 1
ATOM 1499 C CA . VAL A 1 197 ? -5.322 -10.336 12.222 1.00 94.94 197 VAL A CA 1
ATOM 1500 C C . VAL A 1 197 ? -4.869 -9.299 11.194 1.00 94.94 197 VAL A C 1
ATOM 1502 O O . VAL A 1 197 ? -5.659 -8.489 10.708 1.00 94.94 197 VAL A O 1
ATOM 1505 N N . LEU A 1 198 ? -3.598 -9.380 10.802 1.00 96.00 198 LEU A N 1
ATOM 1506 C CA . LEU A 1 198 ? -3.030 -8.703 9.640 1.00 96.00 198 LEU A CA 1
ATOM 1507 C C . LEU A 1 198 ? -2.691 -9.729 8.564 1.00 96.00 198 LEU A C 1
ATOM 1509 O O . LEU A 1 198 ? -1.781 -10.538 8.723 1.00 96.00 198 LEU A O 1
ATOM 1513 N N . ASN A 1 199 ? -3.404 -9.669 7.447 1.00 95.81 199 ASN A N 1
ATOM 1514 C CA . ASN A 1 199 ? -3.117 -10.469 6.265 1.00 95.81 199 ASN A CA 1
ATOM 1515 C C . ASN A 1 199 ? -2.140 -9.710 5.370 1.00 95.81 199 ASN A C 1
ATOM 1517 O O . ASN A 1 199 ? -2.415 -8.587 4.972 1.00 95.81 199 ASN A O 1
ATOM 1521 N N . ILE A 1 200 ? -1.005 -10.300 5.036 1.00 95.19 200 ILE A N 1
ATOM 1522 C CA . ILE A 1 200 ? 0.062 -9.656 4.271 1.00 95.19 200 ILE A CA 1
ATOM 1523 C C . ILE A 1 200 ? 0.171 -10.363 2.932 1.00 95.19 200 ILE A C 1
ATOM 1525 O O . ILE A 1 200 ? 0.270 -11.588 2.886 1.00 95.19 200 ILE A O 1
ATOM 1529 N N . ARG A 1 201 ? 0.162 -9.603 1.839 1.00 94.06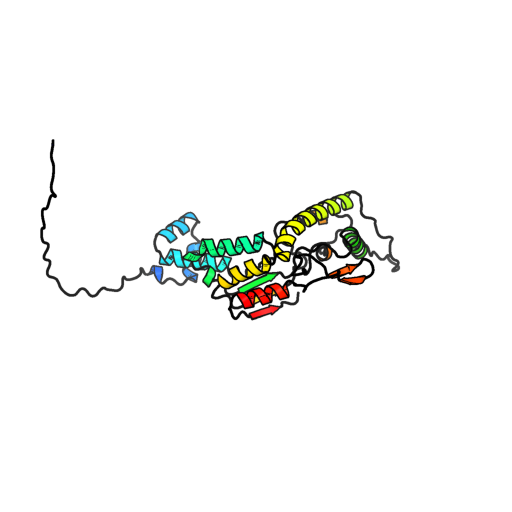 201 ARG A N 1
ATOM 1530 C CA . ARG A 1 201 ? 0.286 -10.149 0.484 1.00 94.06 201 ARG A CA 1
ATOM 1531 C C . ARG A 1 201 ? 1.029 -9.198 -0.442 1.00 94.06 201 ARG A C 1
ATOM 1533 O O . ARG A 1 201 ? 1.137 -8.006 -0.167 1.00 94.06 201 ARG A O 1
ATOM 1540 N N . LYS A 1 202 ? 1.463 -9.725 -1.580 1.00 91.69 202 LYS A N 1
ATOM 1541 C CA . LYS A 1 202 ? 1.916 -8.927 -2.722 1.00 91.69 202 LYS A CA 1
ATOM 1542 C C . LYS A 1 202 ? 0.737 -8.457 -3.585 1.00 91.69 202 LYS A C 1
ATOM 1544 O O . LYS A 1 202 ? -0.408 -8.893 -3.387 1.00 91.69 202 LYS A O 1
ATOM 1549 N N . LEU A 1 203 ? 1.001 -7.547 -4.517 1.00 89.75 203 LEU A N 1
ATOM 1550 C CA . LEU A 1 203 ? 0.049 -7.127 -5.546 1.00 89.75 203 LEU A CA 1
ATOM 1551 C C . LEU A 1 203 ? -0.340 -8.331 -6.414 1.00 89.75 203 LEU A C 1
ATOM 1553 O O . LEU A 1 203 ? 0.519 -9.101 -6.847 1.00 89.75 203 LEU A O 1
ATOM 1557 N N . LYS A 1 204 ? -1.631 -8.492 -6.711 1.00 87.25 204 LYS A N 1
ATOM 1558 C CA . LYS A 1 204 ? -2.145 -9.502 -7.661 1.00 87.25 204 LYS A CA 1
ATOM 1559 C C . LYS A 1 204 ? -1.813 -9.116 -9.106 1.00 87.25 204 LYS A C 1
ATOM 1561 O O . LYS A 1 204 ? -1.600 -7.935 -9.334 1.00 87.25 204 LYS A O 1
ATOM 1566 N N . PRO A 1 205 ? -1.688 -10.060 -10.067 1.00 77.81 205 PRO A N 1
ATOM 1567 C CA . PRO A 1 205 ? -1.239 -9.808 -11.454 1.00 77.81 205 PRO A CA 1
ATOM 1568 C C . PRO A 1 205 ? -1.768 -8.521 -12.102 1.00 77.81 205 PRO A C 1
ATOM 1570 O O . PRO A 1 205 ? -0.960 -7.733 -12.575 1.00 77.81 205 PRO A O 1
ATOM 1573 N N . ASP A 1 206 ? -3.064 -8.245 -11.971 1.00 78.19 206 ASP A N 1
ATOM 1574 C CA . ASP A 1 206 ? -3.717 -7.073 -12.578 1.00 78.19 206 ASP A CA 1
ATOM 1575 C C . ASP A 1 206 ? -4.007 -5.934 -11.579 1.00 78.19 206 ASP A C 1
ATOM 1577 O O . ASP A 1 206 ? -4.837 -5.054 -11.814 1.00 78.19 206 ASP A O 1
ATOM 1581 N N . GLU A 1 207 ? -3.377 -5.966 -10.406 1.00 85.44 207 GLU A N 1
ATOM 1582 C CA . GLU A 1 207 ? -3.575 -4.987 -9.342 1.00 85.44 207 GLU A CA 1
ATOM 1583 C C . GLU A 1 207 ? -2.451 -3.955 -9.323 1.00 85.44 207 GLU A C 1
ATOM 1585 O O . GLU A 1 207 ? -1.265 -4.287 -9.300 1.00 85.44 207 GLU A O 1
ATOM 1590 N N . HIS A 1 208 ? -2.846 -2.687 -9.245 1.00 85.94 208 HIS A N 1
ATOM 1591 C CA . HIS A 1 208 ? -1.946 -1.545 -9.193 1.00 85.94 208 HIS A CA 1
ATOM 1592 C C . HIS A 1 208 ? -2.192 -0.720 -7.935 1.00 85.94 208 HIS A C 1
ATOM 1594 O O . HIS A 1 208 ? -3.313 -0.652 -7.422 1.00 85.94 208 HIS A O 1
ATOM 1600 N N . LEU A 1 209 ? -1.144 -0.045 -7.454 1.00 87.75 209 LEU A N 1
ATOM 1601 C CA . LEU A 1 209 ? -1.303 0.892 -6.345 1.00 87.75 209 LEU A CA 1
ATOM 1602 C C . LEU A 1 209 ? -2.260 2.027 -6.754 1.00 87.75 209 LEU A C 1
ATOM 1604 O O . LEU A 1 209 ? -2.099 2.614 -7.830 1.00 87.75 209 LEU A O 1
ATOM 1608 N N . PRO A 1 210 ? -3.235 2.380 -5.901 1.00 84.00 210 PRO A N 1
ATOM 1609 C CA . PRO A 1 210 ? -4.216 3.399 -6.234 1.00 84.00 210 PRO A CA 1
ATOM 1610 C C . PRO A 1 210 ? -3.559 4.776 -6.385 1.00 84.00 210 PRO A C 1
ATOM 1612 O O . PRO A 1 210 ? -2.752 5.188 -5.550 1.00 84.00 210 PRO A O 1
ATOM 1615 N N . GLY A 1 211 ? -3.972 5.514 -7.419 1.00 75.19 211 GLY A N 1
ATOM 1616 C CA . GLY A 1 211 ? -3.686 6.943 -7.571 1.00 75.19 211 GLY A CA 1
ATOM 1617 C C . GLY A 1 211 ? -2.583 7.330 -8.556 1.00 75.19 211 GLY A C 1
ATOM 1618 O O . GLY A 1 211 ? -2.405 8.527 -8.762 1.00 75.19 211 GLY A O 1
ATOM 1619 N N . TRP A 1 212 ? -1.868 6.387 -9.183 1.00 73.94 2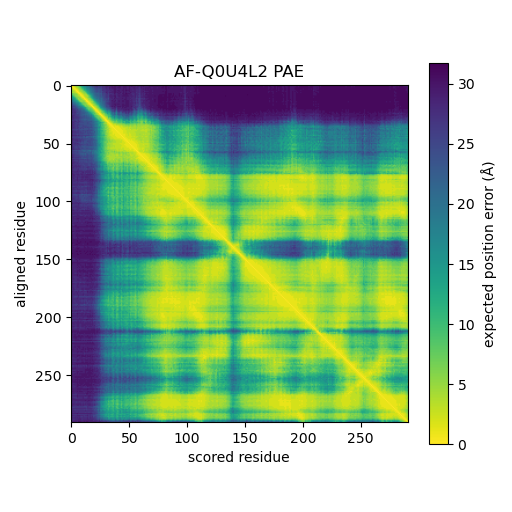12 TRP A N 1
ATOM 1620 C CA . TRP A 1 212 ? -0.759 6.752 -10.081 1.00 73.94 212 TRP A CA 1
ATOM 1621 C C . TRP A 1 212 ? -0.841 6.225 -11.512 1.00 73.94 212 TRP A C 1
ATOM 1623 O O . TRP A 1 212 ? -0.077 6.703 -12.353 1.00 73.94 212 TRP A O 1
ATOM 1633 N N . PHE A 1 213 ? -1.758 5.299 -11.823 1.00 68.31 213 PHE A N 1
ATOM 1634 C CA . PHE A 1 213 ? -1.663 4.574 -13.086 1.00 68.31 213 PHE A CA 1
ATOM 1635 C C . PHE A 1 213 ? -2.979 4.363 -13.854 1.00 68.31 213 PHE A C 1
ATOM 1637 O O . PHE A 1 213 ? -3.996 3.987 -13.279 1.00 68.31 213 PHE A O 1
ATOM 1644 N N . GLU A 1 214 ? -2.918 4.599 -15.171 1.00 67.81 214 GLU A N 1
ATOM 1645 C CA . GLU A 1 214 ? -3.943 4.280 -16.179 1.00 67.81 214 GLU A CA 1
ATOM 1646 C C . GLU A 1 214 ? -3.408 3.104 -17.018 1.00 67.81 214 GLU A C 1
ATOM 1648 O O . GLU A 1 214 ? -2.755 3.313 -18.044 1.00 67.81 214 GLU A O 1
ATOM 1653 N N . THR A 1 215 ? -3.637 1.870 -16.559 1.00 69.50 215 THR A N 1
ATOM 1654 C CA . THR A 1 215 ? -3.162 0.628 -17.209 1.00 69.50 215 THR A CA 1
ATOM 1655 C C . THR A 1 215 ? -3.621 0.460 -18.646 1.00 69.50 215 THR A C 1
ATOM 1657 O O . THR A 1 215 ? -2.895 -0.108 -19.456 1.00 69.50 215 THR A O 1
ATOM 1660 N N . GLU A 1 216 ? -4.769 1.039 -18.986 1.00 76.69 216 GLU A N 1
ATOM 1661 C CA . GLU A 1 216 ? -5.368 1.029 -20.325 1.00 76.69 216 GLU A CA 1
ATOM 1662 C C . GLU A 1 216 ? -4.418 1.551 -21.418 1.00 76.69 216 GLU A C 1
ATOM 1664 O O . GLU A 1 216 ? -4.564 1.237 -22.597 1.00 76.69 216 GLU A O 1
ATOM 1669 N N . LYS A 1 217 ? -3.410 2.360 -21.063 1.00 81.19 217 LYS A N 1
ATOM 1670 C CA . LYS A 1 217 ? -2.423 2.848 -22.036 1.00 81.19 217 LYS A CA 1
ATOM 1671 C C . LYS A 1 217 ? -1.424 1.784 -22.473 1.00 81.19 217 LYS A C 1
ATOM 1673 O O . LYS A 1 217 ? -0.898 1.904 -23.575 1.00 81.19 217 LYS A O 1
ATOM 1678 N N . PHE A 1 218 ? -1.172 0.762 -21.659 1.00 83.88 218 PHE A N 1
ATOM 1679 C CA . PHE A 1 218 ? -0.274 -0.331 -22.029 1.00 83.88 218 PHE A CA 1
ATOM 1680 C C . PHE A 1 218 ? -0.873 -1.258 -23.074 1.00 83.88 218 PHE A C 1
ATOM 1682 O O . PHE A 1 218 ? -0.120 -1.824 -23.855 1.00 83.88 218 PHE A O 1
ATOM 1689 N N . GLU A 1 219 ? -2.200 -1.318 -23.181 1.00 85.94 219 GLU A N 1
ATOM 1690 C CA . GLU A 1 219 ? -2.888 -2.049 -24.254 1.00 85.94 219 GLU A CA 1
ATOM 1691 C C . GLU A 1 219 ? -2.559 -1.504 -25.653 1.00 85.94 219 GLU A C 1
ATOM 1693 O O . GLU A 1 219 ? -2.783 -2.172 -26.657 1.00 85.94 219 GLU A O 1
ATOM 1698 N N . LYS A 1 220 ? -2.013 -0.283 -25.728 1.00 87.19 220 LYS A N 1
ATOM 1699 C CA . LYS A 1 220 ? -1.594 0.366 -26.976 1.00 87.19 220 LYS A CA 1
ATOM 1700 C C . LYS A 1 220 ? -0.152 0.054 -27.367 1.00 87.19 220 LYS A C 1
ATOM 1702 O O . LYS A 1 220 ? 0.270 0.498 -28.432 1.00 87.19 220 LYS A O 1
ATOM 1707 N N . LEU A 1 221 ? 0.600 -0.652 -26.520 1.00 87.12 221 LEU A N 1
ATOM 1708 C CA . LEU A 1 221 ? 1.953 -1.076 -26.859 1.00 87.12 221 LEU A CA 1
ATOM 1709 C C . LEU A 1 221 ? 1.889 -2.116 -27.981 1.00 87.12 221 LEU A C 1
ATOM 1711 O O . LEU A 1 221 ? 1.092 -3.051 -27.931 1.00 87.12 221 LEU A O 1
ATOM 1715 N N . SER A 1 222 ? 2.754 -1.986 -28.982 1.00 85.12 222 SER A N 1
ATOM 1716 C CA . SER A 1 222 ? 2.794 -2.872 -30.152 1.00 85.12 222 SER A CA 1
ATOM 1717 C C . SER A 1 222 ? 3.083 -4.339 -29.810 1.00 85.12 222 SER A C 1
ATOM 1719 O O . SER A 1 222 ? 2.773 -5.232 -30.598 1.00 85.12 222 SER A O 1
ATOM 1721 N N . PHE A 1 223 ? 3.655 -4.582 -28.630 1.00 84.25 223 PHE A N 1
ATOM 1722 C CA . PHE A 1 223 ? 3.991 -5.893 -28.080 1.00 84.25 223 PHE A CA 1
ATOM 1723 C C . PHE A 1 223 ? 3.087 -6.304 -26.905 1.00 84.25 223 PHE A C 1
ATOM 1725 O O . PHE A 1 223 ? 3.377 -7.287 -26.227 1.00 84.25 223 PHE A O 1
ATOM 1732 N N . TYR A 1 224 ? 2.005 -5.564 -26.643 1.00 85.25 224 TYR A N 1
ATOM 1733 C CA . TYR A 1 224 ? 1.077 -5.885 -25.563 1.00 85.25 224 TYR A CA 1
ATOM 1734 C C . TYR A 1 224 ? 0.454 -7.273 -25.744 1.00 85.25 224 TYR A C 1
ATOM 1736 O O . TYR A 1 224 ? -0.023 -7.628 -26.826 1.00 85.25 224 TYR A O 1
ATOM 1744 N N . LYS A 1 225 ? 0.370 -8.020 -24.641 1.00 81.69 225 LYS A N 1
ATOM 1745 C CA . LYS A 1 225 ? -0.432 -9.239 -24.532 1.00 81.69 225 LYS A CA 1
ATOM 1746 C C . LYS A 1 225 ? -1.338 -9.170 -23.303 1.00 81.69 225 LYS A C 1
ATOM 1748 O O . LYS A 1 225 ? -0.923 -8.630 -22.274 1.00 81.69 225 LYS A O 1
ATOM 1753 N N . PRO A 1 226 ? -2.556 -9.740 -23.362 1.00 81.12 226 PRO A N 1
ATOM 1754 C CA . PRO A 1 226 ? -3.384 -9.894 -22.173 1.00 81.12 226 PRO A CA 1
ATOM 1755 C C . PRO A 1 226 ? -2.614 -10.627 -21.067 1.00 81.12 226 PRO A C 1
ATOM 1757 O O . PRO A 1 226 ? -2.069 -11.703 -21.303 1.00 81.12 226 PRO A O 1
ATOM 1760 N N . GLY A 1 227 ? -2.569 -10.039 -19.870 1.00 77.25 227 GLY A N 1
ATOM 1761 C CA . GLY A 1 227 ? -1.819 -10.579 -18.730 1.00 77.25 227 GLY A CA 1
ATOM 1762 C C . GLY A 1 227 ? -0.328 -10.216 -18.685 1.00 77.25 227 GLY A C 1
ATOM 1763 O O . GLY A 1 227 ? 0.383 -10.748 -17.834 1.00 77.25 227 GLY A O 1
ATOM 1764 N N . MET A 1 228 ? 0.154 -9.320 -19.558 1.00 81.75 228 MET A N 1
ATOM 1765 C CA . MET A 1 228 ? 1.524 -8.791 -19.514 1.00 81.75 228 MET A CA 1
ATOM 1766 C C . MET A 1 228 ? 1.831 -8.189 -18.134 1.00 81.75 228 MET A C 1
ATOM 1768 O O . MET A 1 228 ? 1.229 -7.196 -17.719 1.00 81.75 228 MET A O 1
ATOM 1772 N N . ASN A 1 229 ? 2.789 -8.784 -17.421 1.00 82.44 229 ASN A N 1
ATOM 1773 C CA . ASN A 1 229 ? 3.134 -8.380 -16.062 1.00 82.44 229 ASN A CA 1
ATOM 1774 C C . ASN A 1 229 ? 4.131 -7.213 -16.072 1.00 82.44 229 ASN A C 1
ATOM 1776 O O . ASN A 1 229 ? 5.332 -7.410 -16.229 1.00 82.44 229 ASN A O 1
ATOM 1780 N N . THR A 1 230 ? 3.651 -5.993 -15.833 1.00 84.25 230 THR A N 1
ATOM 1781 C CA . THR A 1 230 ? 4.519 -4.805 -15.732 1.00 84.25 230 THR A CA 1
ATOM 1782 C C . THR A 1 230 ? 4.974 -4.506 -14.307 1.00 84.25 230 THR A C 1
ATOM 1784 O O . THR A 1 230 ? 5.553 -3.450 -14.060 1.00 84.25 230 THR A O 1
ATOM 1787 N N . LYS A 1 231 ? 4.660 -5.357 -13.327 1.00 84.81 231 LYS A N 1
ATOM 1788 C CA . LYS A 1 231 ? 4.898 -5.011 -11.922 1.00 84.81 231 LYS A CA 1
ATOM 1789 C C . LYS A 1 231 ? 6.361 -4.892 -11.576 1.00 84.81 231 LYS A C 1
ATOM 1791 O O . LYS A 1 231 ? 6.701 -3.961 -10.864 1.00 84.81 231 LYS A O 1
ATOM 1796 N N . ASP A 1 232 ? 7.200 -5.771 -12.107 1.00 83.38 232 ASP A N 1
ATOM 1797 C CA . ASP A 1 232 ? 8.630 -5.781 -11.785 1.00 83.38 232 ASP A CA 1
ATOM 1798 C C . ASP A 1 232 ? 9.336 -4.498 -12.264 1.00 83.38 232 ASP A C 1
ATOM 1800 O O . ASP A 1 232 ? 10.413 -4.157 -11.782 1.00 83.38 232 ASP A O 1
ATOM 1804 N N . ILE A 1 233 ? 8.695 -3.737 -13.163 1.00 87.25 233 ILE A N 1
ATOM 1805 C CA . ILE A 1 233 ? 9.155 -2.416 -13.606 1.00 87.25 233 ILE A CA 1
ATOM 1806 C C . ILE A 1 233 ? 8.867 -1.335 -12.552 1.00 87.25 233 ILE A C 1
ATOM 1808 O O . ILE A 1 233 ? 9.628 -0.378 -12.434 1.00 87.25 233 ILE A O 1
ATOM 1812 N N . PHE A 1 234 ? 7.764 -1.447 -11.807 1.00 88.12 234 PHE A N 1
ATOM 1813 C CA . PHE A 1 234 ? 7.199 -0.332 -11.033 1.00 88.12 234 PHE A CA 1
ATOM 1814 C C . PHE A 1 234 ? 7.042 -0.583 -9.538 1.00 88.12 234 PHE A C 1
ATOM 1816 O O . PHE A 1 234 ? 6.878 0.368 -8.762 1.00 88.12 234 PHE A O 1
ATOM 1823 N N . TYR A 1 235 ? 7.014 -1.843 -9.134 1.00 89.94 235 TYR A N 1
ATOM 1824 C CA . TYR A 1 235 ? 6.679 -2.268 -7.793 1.00 89.94 235 TYR A CA 1
ATOM 1825 C C . TYR A 1 235 ? 7.699 -3.260 -7.273 1.00 89.94 235 TYR A C 1
ATOM 1827 O O . TYR A 1 235 ? 8.334 -4.005 -8.015 1.00 89.94 235 TYR A O 1
ATOM 1835 N N . GLY A 1 236 ? 7.822 -3.286 -5.960 1.00 87.31 236 GLY A N 1
ATOM 1836 C CA . GLY A 1 236 ? 8.636 -4.260 -5.267 1.00 87.31 236 GLY A CA 1
ATOM 1837 C C . GLY A 1 236 ? 8.645 -3.977 -3.782 1.00 87.31 236 GLY A C 1
ATOM 1838 O O . GLY A 1 236 ? 7.982 -3.052 -3.304 1.00 87.31 236 GLY A O 1
ATOM 1839 N N . ASP A 1 237 ? 9.421 -4.778 -3.064 1.00 84.25 237 ASP A N 1
ATOM 1840 C CA . ASP A 1 237 ? 9.757 -4.441 -1.689 1.00 84.25 237 ASP A CA 1
ATOM 1841 C C . ASP A 1 237 ? 10.585 -3.151 -1.681 1.00 84.25 237 ASP A C 1
ATOM 1843 O O . ASP A 1 237 ? 11.382 -2.906 -2.598 1.00 84.25 237 ASP A O 1
ATOM 1847 N N . TRP A 1 238 ? 10.373 -2.313 -0.672 1.00 84.38 238 TRP A N 1
ATOM 1848 C CA . TRP A 1 238 ? 11.210 -1.140 -0.468 1.00 84.38 238 TRP A CA 1
ATOM 1849 C C . TRP A 1 238 ? 12.289 -1.455 0.550 1.00 84.38 238 TRP A C 1
ATOM 1851 O O . TRP A 1 238 ? 12.092 -2.221 1.489 1.00 84.38 238 TRP A O 1
ATOM 1861 N N . GLN A 1 239 ? 13.427 -0.801 0.377 1.00 82.56 239 GLN A N 1
ATOM 1862 C CA . GLN A 1 239 ? 14.526 -0.857 1.316 1.00 82.56 239 GLN A CA 1
ATOM 1863 C C . GLN A 1 239 ? 15.065 0.551 1.502 1.00 82.56 239 GLN A C 1
ATOM 1865 O O . GLN A 1 239 ? 15.181 1.306 0.536 1.00 82.56 239 GLN A O 1
ATOM 1870 N N . TYR A 1 240 ? 15.380 0.924 2.734 1.00 84.62 240 TYR A N 1
ATOM 1871 C CA . TYR A 1 240 ? 16.044 2.189 2.997 1.00 84.62 240 TYR A CA 1
ATOM 1872 C C . TYR A 1 240 ? 16.934 2.111 4.230 1.00 84.62 240 TYR A C 1
ATOM 1874 O O . TYR A 1 240 ? 16.684 1.368 5.175 1.00 84.62 240 TYR A O 1
ATOM 1882 N N . ASP A 1 241 ? 17.969 2.933 4.222 1.00 86.75 241 ASP A N 1
ATOM 1883 C CA . ASP A 1 241 ? 18.843 3.178 5.349 1.00 86.75 241 ASP A CA 1
ATOM 1884 C C . ASP A 1 241 ? 18.128 4.021 6.401 1.00 86.75 241 ASP A C 1
ATOM 1886 O O . ASP A 1 241 ? 17.711 5.151 6.136 1.00 86.75 241 ASP A O 1
ATOM 1890 N N . THR A 1 242 ? 18.008 3.493 7.613 1.00 81.06 242 THR A N 1
ATOM 1891 C CA . THR A 1 242 ? 17.312 4.171 8.716 1.00 81.06 242 THR A CA 1
ATOM 1892 C C . THR A 1 242 ? 18.044 5.403 9.254 1.00 81.06 242 THR A C 1
ATOM 1894 O O . THR A 1 242 ? 17.414 6.234 9.908 1.00 81.06 242 THR A O 1
ATOM 1897 N N . VAL A 1 243 ? 19.346 5.545 8.986 1.00 83.56 243 VAL A N 1
ATOM 1898 C CA . VAL A 1 243 ? 20.158 6.708 9.377 1.00 83.56 243 VAL A CA 1
ATOM 1899 C C . VAL A 1 243 ? 20.062 7.799 8.317 1.00 83.56 243 VAL A C 1
ATOM 1901 O O . VAL A 1 243 ? 19.866 8.967 8.652 1.00 83.56 243 VAL A O 1
ATOM 1904 N N . HIS A 1 244 ? 20.179 7.425 7.041 1.00 82.38 244 HIS A N 1
ATOM 1905 C CA . HIS A 1 244 ? 20.260 8.385 5.932 1.00 82.38 244 HIS A CA 1
ATOM 1906 C C . HIS A 1 244 ? 18.930 8.641 5.216 1.00 82.38 244 HIS A C 1
ATOM 1908 O O . HIS A 1 244 ? 18.853 9.557 4.398 1.00 82.38 244 HIS A O 1
ATOM 1914 N N . GLY A 1 245 ? 17.888 7.850 5.482 1.00 79.69 245 GLY A N 1
ATOM 1915 C CA . GLY A 1 245 ? 16.578 7.995 4.841 1.00 79.69 245 GLY A CA 1
ATOM 1916 C C . GLY A 1 245 ? 16.623 7.781 3.324 1.00 79.69 245 GLY A C 1
ATOM 1917 O O . GLY A 1 245 ? 15.894 8.437 2.574 1.00 79.69 245 GLY A O 1
ATOM 1918 N N . ARG A 1 246 ? 17.506 6.897 2.849 1.00 79.19 246 ARG A N 1
ATOM 1919 C CA . ARG A 1 246 ? 17.671 6.563 1.424 1.00 79.19 246 ARG A CA 1
ATOM 1920 C C . ARG A 1 246 ? 18.276 5.179 1.245 1.00 79.19 246 ARG A C 1
ATOM 1922 O O . ARG A 1 246 ? 18.822 4.629 2.187 1.00 79.19 246 ARG A O 1
ATOM 1929 N N . VAL A 1 247 ? 18.234 4.640 0.035 1.00 81.81 247 VAL A N 1
ATOM 1930 C CA . VAL A 1 247 ? 18.964 3.410 -0.298 1.00 81.81 247 VAL A CA 1
ATOM 1931 C C . VAL A 1 247 ? 20.473 3.686 -0.228 1.00 81.81 247 VAL A C 1
ATOM 1933 O O . VAL A 1 247 ? 20.954 4.637 -0.845 1.0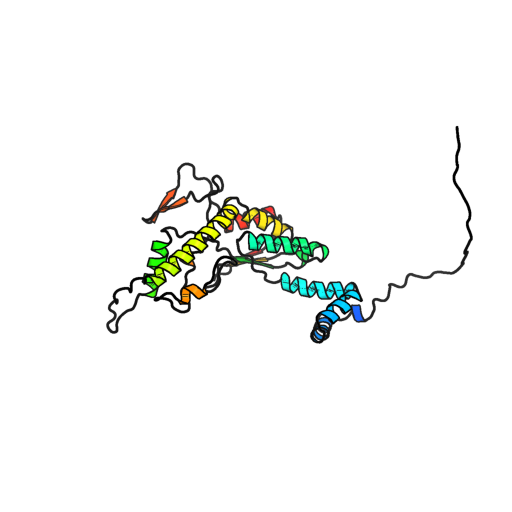0 81.81 247 VAL A O 1
ATOM 1936 N N . THR A 1 248 ? 21.201 2.877 0.542 1.00 82.88 248 THR A N 1
ATOM 1937 C CA . THR A 1 248 ? 22.679 2.896 0.648 1.00 82.88 248 THR A CA 1
ATOM 1938 C C . THR A 1 248 ? 23.299 1.517 0.406 1.00 82.88 248 THR A C 1
ATOM 1940 O O . THR A 1 248 ? 24.519 1.397 0.307 1.00 82.88 248 THR A O 1
ATOM 1943 N N . HIS A 1 249 ? 22.456 0.484 0.312 1.00 84.19 249 HIS A N 1
ATOM 1944 C CA . HIS A 1 249 ? 22.795 -0.865 -0.120 1.00 84.19 249 HIS A CA 1
ATOM 1945 C C . HIS A 1 249 ? 22.056 -1.110 -1.433 1.00 84.19 249 HIS A C 1
ATOM 1947 O O . HIS A 1 249 ? 20.827 -1.054 -1.454 1.00 84.19 249 HIS A O 1
ATOM 1953 N N . TYR A 1 250 ? 22.775 -1.353 -2.519 1.00 80.44 250 TYR A N 1
ATOM 1954 C CA . TYR A 1 250 ? 22.173 -1.615 -3.824 1.00 80.44 250 TYR A CA 1
ATOM 1955 C C . TYR A 1 250 ? 23.052 -2.550 -4.644 1.00 80.44 250 TYR A C 1
ATOM 1957 O O . TYR A 1 250 ? 24.234 -2.724 -4.359 1.00 80.44 250 TYR A O 1
ATOM 1965 N N . THR A 1 251 ? 22.459 -3.160 -5.659 1.00 77.56 251 THR A N 1
ATOM 1966 C CA . THR A 1 251 ? 23.176 -3.962 -6.644 1.00 77.56 251 THR A CA 1
ATOM 1967 C C . THR A 1 251 ? 23.491 -3.080 -7.843 1.00 77.56 251 THR A C 1
ATOM 1969 O O . THR A 1 251 ? 22.614 -2.358 -8.317 1.00 77.56 251 THR A O 1
ATOM 1972 N N . ASP A 1 252 ? 24.744 -3.081 -8.290 1.00 76.81 252 ASP A N 1
ATOM 1973 C CA . ASP A 1 252 ? 25.149 -2.319 -9.469 1.00 76.81 252 ASP A CA 1
ATOM 1974 C C . ASP A 1 252 ? 24.716 -2.990 -10.782 1.00 76.81 252 ASP A C 1
ATOM 1976 O O . ASP A 1 252 ? 24.107 -4.063 -10.800 1.00 76.81 252 ASP A O 1
ATOM 1980 N N . ASP A 1 253 ? 25.055 -2.360 -11.906 1.00 67.19 253 ASP A N 1
ATOM 1981 C CA . ASP A 1 253 ? 24.729 -2.860 -13.246 1.00 67.19 253 ASP A CA 1
ATOM 1982 C C . ASP A 1 253 ? 25.385 -4.216 -13.583 1.00 67.19 253 ASP A C 1
ATOM 1984 O O . ASP A 1 253 ? 25.007 -4.855 -14.566 1.00 67.19 253 ASP A O 1
ATOM 1988 N N . PHE A 1 254 ? 26.348 -4.680 -12.780 1.00 74.94 254 PHE A N 1
ATOM 1989 C CA . PHE A 1 254 ? 27.072 -5.940 -12.960 1.00 74.94 254 PHE A CA 1
ATOM 1990 C C . PHE A 1 254 ? 26.663 -7.024 -11.955 1.00 74.94 254 PHE A C 1
ATOM 1992 O O . PHE A 1 254 ? 27.202 -8.133 -11.999 1.00 74.94 254 PHE A O 1
ATOM 1999 N N . GLY A 1 255 ? 25.694 -6.747 -11.079 1.00 70.19 255 GLY A N 1
ATOM 2000 C CA . GLY A 1 255 ? 25.245 -7.693 -10.062 1.00 70.19 255 GLY A CA 1
ATOM 2001 C C . GLY A 1 255 ? 26.081 -7.673 -8.779 1.00 70.19 255 GLY A C 1
ATOM 2002 O O . GLY A 1 255 ? 25.882 -8.531 -7.916 1.00 70.19 255 GLY A O 1
ATOM 2003 N N . GLU A 1 256 ? 27.009 -6.726 -8.623 1.00 82.31 256 GLU A N 1
ATOM 2004 C CA . GLU A 1 256 ? 27.823 -6.586 -7.419 1.00 82.31 256 GLU A CA 1
ATOM 2005 C C . GLU A 1 256 ? 27.048 -5.818 -6.342 1.00 82.31 256 GLU A C 1
ATOM 2007 O O . GLU A 1 256 ? 26.471 -4.757 -6.584 1.00 82.31 256 GLU A O 1
ATOM 2012 N N . ALA A 1 257 ? 27.009 -6.370 -5.127 1.00 83.62 257 ALA A N 1
ATOM 2013 C CA . ALA A 1 257 ? 26.390 -5.703 -3.991 1.00 83.62 257 ALA A CA 1
ATOM 2014 C C . ALA A 1 257 ? 27.299 -4.567 -3.501 1.00 83.62 257 ALA A C 1
ATOM 2016 O O . ALA A 1 257 ? 28.345 -4.810 -2.896 1.00 83.62 257 ALA A O 1
ATOM 2017 N N . ILE A 1 258 ? 26.875 -3.326 -3.725 1.00 85.56 258 ILE A N 1
ATOM 2018 C CA . ILE A 1 258 ? 27.550 -2.121 -3.256 1.00 85.56 258 ILE A CA 1
ATOM 2019 C C . ILE A 1 258 ? 26.920 -1.672 -1.939 1.00 85.56 258 ILE A C 1
ATOM 2021 O O . ILE A 1 258 ? 25.705 -1.499 -1.816 1.00 85.56 258 ILE A O 1
ATOM 2025 N N . VAL A 1 259 ? 27.779 -1.444 -0.948 1.00 88.69 259 VAL A N 1
ATOM 2026 C CA . VAL A 1 259 ? 27.425 -0.805 0.321 1.00 88.69 259 VAL A CA 1
ATOM 2027 C C . VAL A 1 259 ? 28.188 0.506 0.409 1.00 88.69 259 VAL A C 1
ATOM 2029 O O . VAL A 1 259 ? 29.420 0.521 0.394 1.00 88.69 259 VAL A O 1
ATOM 2032 N N . GLU A 1 260 ? 27.465 1.619 0.486 1.00 86.50 260 GLU A N 1
ATOM 2033 C CA . GLU A 1 260 ? 28.101 2.926 0.592 1.00 86.50 260 GLU A CA 1
ATOM 2034 C C . GLU A 1 260 ? 28.875 3.087 1.917 1.00 86.50 260 GLU A C 1
ATOM 2036 O O . GLU A 1 260 ? 28.467 2.559 2.960 1.00 86.50 260 GLU A O 1
ATOM 2041 N N . PRO A 1 261 ? 29.979 3.857 1.933 1.00 87.94 261 PRO A N 1
ATOM 2042 C CA . PRO A 1 261 ? 30.689 4.163 3.168 1.00 87.94 261 PRO A CA 1
ATOM 2043 C C . PRO A 1 261 ? 29.766 4.817 4.207 1.00 87.94 261 PRO A C 1
ATOM 2045 O O . PRO A 1 261 ? 29.109 5.817 3.923 1.00 87.94 261 PRO A O 1
ATOM 2048 N N . ASN A 1 262 ? 29.776 4.297 5.439 1.00 85.31 262 ASN A N 1
ATOM 2049 C CA . ASN A 1 262 ? 28.895 4.714 6.542 1.00 85.31 262 ASN A CA 1
ATOM 2050 C C . ASN A 1 262 ? 27.400 4.420 6.326 1.00 85.31 262 ASN A C 1
ATOM 2052 O O . ASN A 1 262 ? 26.559 5.106 6.916 1.00 85.31 262 ASN A O 1
ATOM 2056 N N . ALA A 1 263 ? 27.060 3.417 5.511 1.00 84.62 263 ALA A N 1
ATOM 2057 C CA . ALA A 1 263 ? 25.706 2.879 5.478 1.00 84.62 263 ALA A CA 1
ATOM 2058 C C . ALA A 1 263 ? 25.271 2.406 6.879 1.00 84.62 263 ALA A C 1
ATOM 2060 O O . ALA A 1 263 ? 26.014 1.736 7.602 1.00 84.62 263 ALA A O 1
ATOM 2061 N N . GLY A 1 264 ? 24.072 2.809 7.273 1.00 84.00 264 GLY A N 1
ATOM 2062 C CA . GLY A 1 264 ? 23.378 2.386 8.473 1.00 84.00 264 GLY A CA 1
ATOM 2063 C C . GLY A 1 264 ? 22.513 1.138 8.254 1.00 84.00 264 GLY A C 1
ATOM 2064 O O . GLY A 1 264 ? 22.507 0.531 7.178 1.00 84.00 264 GLY A O 1
ATOM 2065 N N . PRO A 1 265 ? 21.757 0.731 9.291 1.00 85.75 265 PRO A N 1
ATOM 2066 C CA . PRO A 1 265 ? 20.855 -0.409 9.208 1.00 85.75 265 PRO A CA 1
ATOM 2067 C C . PRO A 1 265 ? 19.777 -0.187 8.147 1.00 85.75 265 PRO A C 1
ATOM 2069 O O . PRO A 1 265 ? 19.153 0.878 8.105 1.00 85.75 265 PRO A O 1
ATOM 2072 N N . GLN A 1 266 ? 19.537 -1.215 7.337 1.00 85.81 266 GLN A N 1
ATOM 2073 C CA . GLN A 1 266 ? 18.487 -1.214 6.325 1.00 85.81 266 GLN A CA 1
ATOM 2074 C C . GLN A 1 266 ? 17.155 -1.657 6.938 1.00 85.81 266 GLN A C 1
ATOM 2076 O O . GLN A 1 266 ? 17.124 -2.606 7.719 1.00 85.81 266 GLN A O 1
ATOM 2081 N N . ALA A 1 267 ? 16.072 -0.984 6.566 1.00 87.12 267 ALA A N 1
ATOM 2082 C CA . ALA A 1 267 ? 14.704 -1.360 6.890 1.00 87.12 267 ALA A CA 1
ATOM 2083 C C . ALA A 1 267 ? 13.935 -1.714 5.616 1.00 87.12 267 ALA A C 1
ATOM 2085 O O . ALA A 1 267 ? 14.083 -1.052 4.587 1.00 87.12 267 ALA A O 1
ATOM 2086 N N . SER A 1 268 ? 13.109 -2.748 5.720 1.00 90.31 268 SER A N 1
ATOM 2087 C CA . SER A 1 268 ? 12.155 -3.208 4.711 1.00 90.31 268 SER A CA 1
ATOM 2088 C C . SER A 1 268 ? 10.708 -2.996 5.165 1.00 90.31 268 SER A C 1
ATOM 2090 O O . SER A 1 268 ? 10.451 -2.587 6.304 1.00 90.31 268 SER A O 1
ATOM 2092 N N . PHE A 1 269 ? 9.736 -3.346 4.316 1.00 91.25 269 PHE A N 1
ATOM 2093 C CA . PHE A 1 269 ? 8.329 -3.415 4.726 1.00 91.25 269 PHE A CA 1
ATOM 2094 C C . PHE A 1 269 ? 8.129 -4.257 5.996 1.00 91.25 269 PHE A C 1
ATOM 2096 O O . PHE A 1 269 ? 7.377 -3.870 6.893 1.00 91.25 269 PHE A O 1
ATOM 2103 N N . ILE A 1 270 ? 8.798 -5.411 6.081 1.00 92.06 270 ILE A N 1
ATOM 2104 C CA . ILE A 1 270 ? 8.647 -6.346 7.203 1.00 92.06 270 ILE A CA 1
ATOM 2105 C C . ILE A 1 270 ? 9.173 -5.736 8.499 1.00 92.06 270 ILE A C 1
ATOM 2107 O O . ILE A 1 270 ? 8.544 -5.888 9.549 1.00 92.06 270 ILE A O 1
ATOM 2111 N N . ASP A 1 271 ? 10.294 -5.022 8.430 1.00 92.56 271 ASP A N 1
ATOM 2112 C CA . ASP A 1 271 ? 10.886 -4.370 9.598 1.00 92.56 271 ASP A CA 1
ATOM 2113 C C . ASP A 1 271 ? 9.971 -3.265 10.129 1.00 92.56 271 ASP A C 1
ATOM 2115 O O . ASP A 1 271 ? 9.701 -3.200 11.332 1.00 92.56 271 ASP A O 1
ATOM 2119 N N . ASP A 1 272 ? 9.411 -2.451 9.233 1.00 93.44 272 ASP A N 1
ATOM 2120 C CA . ASP A 1 272 ? 8.455 -1.406 9.595 1.00 93.44 272 ASP A CA 1
ATOM 2121 C C . ASP A 1 272 ? 7.146 -1.970 10.150 1.00 93.44 272 ASP A C 1
ATOM 2123 O O . ASP A 1 272 ? 6.606 -1.435 11.123 1.00 93.44 272 ASP A O 1
ATOM 2127 N N . LEU A 1 273 ? 6.644 -3.065 9.575 1.00 94.62 273 LEU A N 1
ATOM 2128 C CA . LEU A 1 273 ? 5.473 -3.776 10.077 1.00 94.62 273 LEU A CA 1
ATOM 2129 C C . LEU A 1 273 ? 5.711 -4.285 11.503 1.00 94.62 273 LEU A C 1
ATOM 2131 O O . LEU A 1 273 ? 4.909 -4.015 12.397 1.00 94.62 273 LEU A O 1
ATOM 2135 N N . ASN A 1 274 ? 6.814 -4.999 11.728 1.00 94.56 274 ASN A N 1
ATOM 2136 C CA . ASN A 1 274 ? 7.148 -5.562 13.035 1.00 94.56 274 ASN A CA 1
ATOM 2137 C C . ASN A 1 274 ? 7.344 -4.462 14.081 1.00 94.56 274 ASN A C 1
ATOM 2139 O O . ASN A 1 274 ? 6.855 -4.575 15.211 1.00 94.56 274 ASN A O 1
ATOM 2143 N N . ALA A 1 275 ? 8.009 -3.370 13.699 1.00 93.69 275 ALA A N 1
ATOM 2144 C CA . ALA A 1 275 ? 8.179 -2.210 14.557 1.00 93.69 275 ALA A CA 1
ATOM 2145 C C . ALA A 1 275 ? 6.833 -1.548 14.885 1.00 93.69 275 ALA A C 1
ATOM 2147 O O . ALA A 1 275 ? 6.598 -1.211 16.043 1.00 93.69 275 ALA A O 1
ATOM 2148 N N . ALA A 1 276 ? 5.926 -1.412 13.913 1.00 96.00 276 ALA A N 1
ATOM 2149 C CA . ALA A 1 276 ? 4.602 -0.835 14.134 1.00 96.00 276 ALA A CA 1
ATOM 2150 C C . ALA A 1 276 ? 3.718 -1.707 15.037 1.00 96.00 276 ALA A C 1
ATOM 2152 O O . ALA A 1 276 ? 3.062 -1.187 15.941 1.00 96.00 276 ALA A O 1
ATOM 2153 N N . VAL A 1 277 ? 3.720 -3.030 14.841 1.00 95.81 277 VAL A N 1
ATOM 2154 C CA . VAL A 1 277 ? 2.999 -3.973 15.712 1.00 95.81 277 VAL A CA 1
ATOM 2155 C C . VAL A 1 277 ? 3.538 -3.882 17.138 1.00 95.81 277 VAL A C 1
ATOM 2157 O O . VAL A 1 277 ? 2.760 -3.688 18.072 1.00 95.81 277 VAL A O 1
ATOM 2160 N N . THR A 1 278 ? 4.862 -3.910 17.304 1.00 95.56 278 THR A N 1
ATOM 2161 C CA . THR A 1 278 ? 5.511 -3.782 18.618 1.00 95.56 278 THR A CA 1
ATOM 2162 C C . THR A 1 278 ? 5.164 -2.450 19.287 1.00 95.56 278 THR A C 1
ATOM 2164 O O . THR A 1 278 ? 4.739 -2.429 20.441 1.00 95.56 278 THR A O 1
ATOM 2167 N N . ALA A 1 279 ? 5.278 -1.338 18.556 1.00 95.56 279 ALA A N 1
ATOM 2168 C CA . ALA A 1 279 ? 4.984 0.002 19.060 1.00 95.56 279 ALA A CA 1
ATOM 2169 C C . ALA A 1 279 ? 3.499 0.209 19.386 1.00 95.56 279 ALA A C 1
ATOM 2171 O O . ALA A 1 279 ? 3.171 1.005 20.264 1.00 95.56 279 ALA A O 1
ATOM 2172 N N . SER A 1 280 ? 2.596 -0.517 18.721 1.00 94.75 280 SER A N 1
ATOM 2173 C CA . SER A 1 280 ? 1.168 -0.474 19.043 1.00 94.75 280 SER A CA 1
ATOM 2174 C C . SER A 1 280 ? 0.844 -1.092 20.407 1.00 94.75 280 SER A C 1
ATOM 2176 O O . SER A 1 280 ? -0.211 -0.803 20.967 1.00 94.75 280 SER A O 1
ATOM 2178 N N . GLY A 1 281 ? 1.729 -1.943 20.944 1.00 92.00 281 GLY A N 1
ATOM 2179 C CA . GLY A 1 281 ? 1.508 -2.676 22.192 1.00 92.00 281 GLY A CA 1
ATOM 2180 C C . GLY A 1 281 ? 0.414 -3.745 22.098 1.00 92.00 281 GLY A C 1
ATOM 2181 O O . GLY A 1 281 ? -0.074 -4.210 23.127 1.00 92.00 281 GLY A O 1
ATOM 2182 N N . ARG A 1 282 ? -0.005 -4.124 20.882 1.00 88.19 282 ARG A N 1
ATOM 2183 C CA . ARG A 1 282 ? -1.108 -5.062 20.643 1.00 88.19 282 ARG A CA 1
ATOM 2184 C C . ARG A 1 282 ? -0.584 -6.420 20.186 1.00 88.19 282 ARG A C 1
ATOM 2186 O O . ARG A 1 282 ? 0.346 -6.507 19.388 1.00 88.19 282 ARG A O 1
ATOM 2193 N N . ALA A 1 283 ? -1.214 -7.485 20.675 1.00 89.75 283 ALA A N 1
ATOM 2194 C CA . ALA A 1 283 ? -0.967 -8.840 20.203 1.00 89.75 283 ALA A CA 1
ATOM 2195 C C . ALA A 1 283 ? -1.780 -9.071 18.923 1.00 89.75 283 ALA A C 1
ATOM 2197 O O . ALA A 1 283 ? -2.986 -9.290 18.986 1.00 89.75 283 ALA A O 1
ATOM 2198 N N . ILE A 1 284 ? -1.121 -8.969 17.770 1.00 93.75 284 ILE A N 1
ATOM 2199 C CA . ILE A 1 284 ? -1.747 -9.093 16.452 1.00 93.75 284 ILE A CA 1
ATOM 2200 C C . ILE A 1 284 ? -1.115 -10.274 15.719 1.00 93.75 284 ILE A C 1
ATOM 2202 O O . ILE A 1 284 ? 0.108 -10.385 15.649 1.00 93.75 284 ILE A O 1
ATOM 2206 N N . THR A 1 285 ? -1.946 -11.148 15.156 1.00 94.75 285 THR A N 1
ATOM 2207 C CA . THR A 1 285 ? -1.489 -12.281 14.344 1.00 94.75 285 THR A CA 1
ATOM 2208 C C . THR A 1 285 ? -1.180 -11.806 12.928 1.00 94.75 285 THR A C 1
ATOM 2210 O O . THR A 1 285 ? -2.040 -11.222 12.270 1.00 94.75 285 THR A O 1
ATOM 2213 N N . THR A 1 286 ? 0.030 -12.064 12.435 1.00 94.12 286 THR A N 1
ATOM 2214 C CA . THR A 1 286 ? 0.445 -11.739 11.064 1.00 94.12 286 THR A CA 1
ATOM 2215 C C . THR A 1 286 ? 0.419 -12.988 10.181 1.00 94.12 286 THR A C 1
ATOM 2217 O O . THR A 1 286 ? 1.092 -13.980 10.452 1.00 94.12 286 THR A O 1
ATOM 2220 N N . ASN A 1 287 ? -0.360 -12.941 9.099 1.00 94.38 287 ASN A N 1
ATOM 2221 C CA . ASN A 1 287 ? -0.537 -14.043 8.155 1.00 94.38 287 ASN A CA 1
ATOM 2222 C C . ASN A 1 287 ? 0.033 -13.667 6.789 1.00 94.38 287 ASN A C 1
ATOM 2224 O O . ASN A 1 287 ? -0.511 -12.804 6.104 1.00 94.38 287 ASN A O 1
ATOM 2228 N N . PHE A 1 288 ? 1.090 -14.349 6.357 1.00 91.75 288 PHE A N 1
ATOM 2229 C CA . PHE A 1 288 ? 1.675 -14.149 5.033 1.00 91.75 288 PHE A CA 1
ATOM 2230 C C . PHE A 1 288 ? 0.966 -15.017 3.993 1.00 91.75 288 PHE A C 1
ATOM 2232 O O . PHE A 1 288 ? 1.117 -16.240 3.974 1.00 91.75 288 PHE A O 1
ATOM 2239 N N . ILE A 1 289 ? 0.196 -14.381 3.116 1.00 88.38 289 ILE A N 1
ATOM 2240 C CA . ILE A 1 289 ? -0.480 -15.032 1.998 1.00 88.38 289 ILE A CA 1
ATOM 2241 C C . ILE A 1 289 ? 0.534 -15.170 0.864 1.00 88.38 289 ILE A C 1
ATOM 2243 O O . ILE A 1 289 ? 0.989 -14.175 0.296 1.00 88.38 289 ILE A O 1
ATOM 2247 N N . ARG A 1 290 ? 0.885 -16.415 0.530 1.00 72.56 290 ARG A N 1
ATOM 2248 C CA . ARG A 1 290 ? 1.655 -16.712 -0.681 1.00 72.56 290 ARG A CA 1
ATOM 2249 C C . ARG A 1 290 ? 0.747 -16.470 -1.888 1.00 72.56 290 ARG A C 1
ATOM 2251 O O . ARG A 1 290 ? -0.291 -17.121 -1.999 1.00 72.56 290 ARG A O 1
ATOM 2258 N N . GLY A 1 291 ? 1.105 -15.469 -2.691 1.00 56.91 291 GLY A N 1
ATOM 2259 C CA . GLY A 1 291 ? 0.496 -15.190 -3.992 1.00 56.91 291 GLY A CA 1
ATOM 2260 C C . GLY A 1 291 ? 1.049 -16.093 -5.078 1.00 56.91 291 GLY A C 1
ATOM 2261 O O . GLY A 1 291 ? 2.163 -16.629 -4.873 1.00 56.91 291 GLY A O 1
#

Mean predicted aligned error: 12.55 Å

Nearest PDB structures (foldseek):
  8swk-assembly1_F  TM=2.655E-01  e=7.548E+00  Homo sapiens

Organism: Phaeosphaeria nodorum (strain SN15 / ATCC MYA-4574 / FGSC 10173) (NCBI:txid321614)

InterPro domains:
  IPR036047 F-box-like domain superfamily [SSF81383] (24-73)